Protein AF-A0AAV6TBT3-F1 (afdb_monomer_lite)

Radius of gyration: 29.31 Å; chains: 1; bounding box: 63×48×87 Å

pLDDT: mean 78.02, std 14.34, range [27.81, 92.12]

Sequence (282 aa):
MTESVLIHGENSDPDRHCNTDWILAADSNLTADEQLDLTLPREENGTFSQCRMFVPVDRNISVIRQHRLNETTGCLNGWVYYNTQYKATIVTDFDFVCDMSLMPGFVQTVFMAGSVVGAFIFGPLAQSYGCRRSTQLPAVLQLIFVLVMALSPNYSTYLVSEFILATEWIGVRRSLATCICQLSSTVGQIAIVVLMYFVRDWRIVQYILTGMQAVVFVYIWWIPESARWLLEKGRFEEANEIIRRVAKVNKRSVPEDLLLLASRIIIPYSTSSYPSLSSAAF

Organism: Solea senegalensis (NCBI:txid28829)

Foldseek 3Di:
DLLCLLQCPPPNAFQKAAPQCLCCVLPVPDDPVRSQVQWFDADPVRDTDRFKTFDDDPDHPVVCVVPGGDHIDGHDRAMDGPPDLFPDGPCRLQVCDDVNVCVSVVLVVLLVVLLVLLCVVLVVVPVPVAVLCSVLVLLVLLLVLLVQLLVPNDPVSVSVSSSPNSSSPDDDDDPVVVVVVVVVVVVVSVVLSVVCSVPSHVSVSSVVVSVVSVVVSVVSVPDDTALVVCLLVLVLVSSVVVVVVVCVVVVHDDDVVVSVVSNVVSVVVSVVVDDDPPPDDD

Structure (mmCIF, N/CA/C/O backbone):
data_AF-A0AAV6TBT3-F1
#
_entry.id   AF-A0AAV6TBT3-F1
#
loop_
_atom_site.group_PDB
_atom_site.id
_atom_site.type_symbol
_atom_site.label_atom_id
_atom_site.label_alt_id
_atom_site.label_comp_id
_atom_site.label_asym_id
_atom_site.label_entity_id
_atom_site.label_seq_id
_atom_site.pdbx_PDB_ins_code
_atom_site.Cartn_x
_atom_site.Cartn_y
_atom_site.Cartn_z
_atom_site.occupancy
_atom_site.B_iso_or_equiv
_atom_site.auth_seq_id
_atom_site.auth_comp_id
_atom_site.auth_asym_id
_atom_site.auth_atom_id
_atom_site.pdbx_PDB_model_num
ATOM 1 N N . MET A 1 1 ? 3.743 -5.534 8.126 1.00 35.44 1 MET A N 1
ATOM 2 C CA . MET A 1 1 ? 3.810 -7.022 8.009 1.00 35.44 1 MET A CA 1
ATOM 3 C C . MET A 1 1 ? 2.832 -7.571 6.958 1.00 35.44 1 MET A C 1
ATOM 5 O O . MET A 1 1 ? 3.102 -8.615 6.384 1.00 35.44 1 MET A O 1
ATOM 9 N N . THR A 1 2 ? 1.749 -6.853 6.640 1.00 41.25 2 THR A N 1
ATOM 10 C CA . THR A 1 2 ? 0.937 -7.021 5.412 1.00 41.25 2 THR A CA 1
ATOM 11 C C . THR A 1 2 ? 1.744 -6.890 4.121 1.00 41.25 2 THR A C 1
ATOM 13 O O . THR A 1 2 ? 1.488 -7.595 3.152 1.00 41.25 2 THR A O 1
ATOM 16 N N . GLU A 1 3 ? 2.756 -6.027 4.118 1.00 43.78 3 GLU A N 1
ATOM 17 C CA . GLU A 1 3 ? 3.576 -5.758 2.933 1.00 43.78 3 GLU A CA 1
ATOM 18 C C . GLU A 1 3 ? 4.605 -6.827 2.615 1.00 43.78 3 GLU A C 1
ATOM 20 O O . GLU A 1 3 ? 4.874 -7.052 1.447 1.00 43.78 3 GLU A O 1
ATOM 25 N N . SER A 1 4 ? 5.104 -7.577 3.597 1.00 42.56 4 SER A N 1
ATOM 26 C CA . SER A 1 4 ? 6.010 -8.698 3.323 1.00 42.56 4 SER A CA 1
ATOM 27 C C . SER A 1 4 ? 5.365 -9.757 2.419 1.00 42.56 4 SER A C 1
ATOM 29 O O . SER A 1 4 ? 6.069 -10.407 1.667 1.00 42.56 4 SER A O 1
ATOM 31 N N . VAL A 1 5 ? 4.034 -9.887 2.411 1.00 45.25 5 VAL A N 1
ATOM 32 C CA . VAL A 1 5 ? 3.316 -10.780 1.482 1.00 45.25 5 VAL A CA 1
ATOM 33 C C . VAL A 1 5 ? 3.180 -10.174 0.080 1.00 45.25 5 VAL A C 1
ATOM 35 O O . VAL A 1 5 ? 3.232 -10.899 -0.908 1.00 45.25 5 VAL A O 1
ATOM 38 N N . LEU A 1 6 ? 3.006 -8.854 -0.018 1.00 49.88 6 LEU A N 1
ATOM 39 C CA . LEU A 1 6 ? 2.918 -8.142 -1.299 1.00 49.88 6 LEU A CA 1
ATOM 40 C C . LEU A 1 6 ? 4.293 -7.947 -1.962 1.00 49.88 6 LEU A C 1
ATOM 42 O O . LEU A 1 6 ? 4.368 -7.813 -3.181 1.00 49.88 6 LEU A O 1
ATOM 46 N N . ILE A 1 7 ? 5.355 -7.933 -1.155 1.00 49.53 7 ILE A N 1
ATOM 47 C CA . ILE A 1 7 ? 6.741 -7.664 -1.549 1.00 49.53 7 ILE A CA 1
ATOM 48 C C . ILE A 1 7 ? 7.543 -8.961 -1.746 1.00 49.53 7 ILE A C 1
ATOM 50 O O . ILE A 1 7 ? 8.338 -9.033 -2.675 1.00 49.53 7 ILE A O 1
ATOM 54 N N . HIS A 1 8 ? 7.328 -9.999 -0.925 1.00 45.00 8 HIS A N 1
ATOM 55 C CA . HIS A 1 8 ? 8.079 -11.265 -0.980 1.00 45.00 8 HIS A CA 1
ATOM 56 C C . HIS A 1 8 ? 7.257 -12.443 -1.512 1.00 45.00 8 HIS A C 1
ATOM 58 O O . HIS A 1 8 ? 7.298 -13.541 -0.956 1.00 45.00 8 HIS A O 1
ATOM 64 N N . GLY A 1 9 ? 6.535 -12.250 -2.619 1.00 45.91 9 GLY A N 1
ATOM 65 C CA . GLY A 1 9 ? 6.158 -13.398 -3.444 1.00 45.91 9 GLY A CA 1
ATOM 66 C C . GLY A 1 9 ? 7.427 -14.185 -3.794 1.00 45.91 9 GLY A C 1
ATOM 67 O O . GLY A 1 9 ? 8.393 -13.599 -4.267 1.00 45.91 9 GLY A O 1
ATOM 68 N N 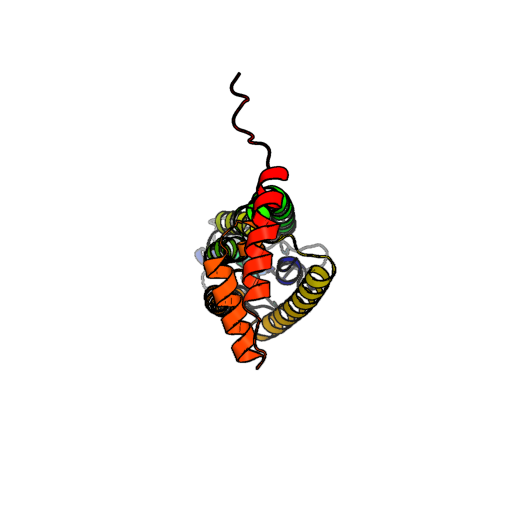. GLU A 1 10 ? 7.428 -15.483 -3.504 1.00 40.81 10 GLU A N 1
ATOM 69 C CA . GLU A 1 10 ? 8.564 -16.422 -3.409 1.00 40.81 10 GLU A CA 1
ATOM 70 C C . GLU A 1 10 ? 9.325 -16.705 -4.734 1.00 40.81 10 GLU A C 1
ATOM 72 O O . GLU A 1 10 ? 9.858 -17.788 -4.926 1.00 40.81 10 GLU A O 1
ATOM 77 N N . ASN A 1 11 ? 9.388 -15.734 -5.651 1.00 46.56 11 ASN A N 1
ATOM 78 C CA . ASN A 1 11 ? 10.273 -15.665 -6.818 1.00 46.56 11 ASN A CA 1
ATOM 79 C C . ASN A 1 11 ? 10.688 -14.199 -6.989 1.00 46.56 11 ASN A C 1
ATOM 81 O O . ASN A 1 11 ? 10.086 -13.448 -7.754 1.00 46.56 11 ASN A O 1
ATOM 85 N N . SER A 1 12 ? 11.666 -13.791 -6.183 1.00 53.69 12 SER A N 1
ATOM 86 C CA . SER A 1 12 ? 11.990 -12.402 -5.837 1.00 53.69 12 SER A CA 1
ATOM 87 C C . SER A 1 12 ? 12.427 -11.505 -6.993 1.00 53.69 12 SER A C 1
ATOM 89 O O . SER A 1 12 ? 12.612 -10.312 -6.771 1.00 53.69 12 SER A O 1
ATOM 91 N N . ASP A 1 13 ? 12.623 -12.050 -8.191 1.00 64.94 13 ASP A N 1
ATOM 92 C CA . ASP A 1 13 ? 13.022 -11.263 -9.345 1.00 64.94 13 ASP A CA 1
ATOM 93 C C . ASP A 1 13 ? 12.304 -11.782 -10.602 1.00 64.94 13 ASP A C 1
ATOM 95 O O . ASP A 1 13 ? 12.590 -12.892 -11.055 1.00 64.94 13 ASP A O 1
ATOM 99 N N . PRO A 1 14 ? 11.309 -11.048 -11.135 1.00 76.19 14 PRO A N 1
ATOM 100 C CA . PRO A 1 14 ? 10.609 -11.464 -12.341 1.00 76.19 14 PRO A CA 1
ATOM 101 C C . PRO A 1 14 ? 11.550 -11.408 -13.546 1.00 76.19 14 PRO A C 1
ATOM 103 O O . PRO A 1 14 ? 12.321 -10.450 -13.694 1.00 76.19 14 PRO A O 1
ATOM 106 N N . ASP A 1 15 ? 11.438 -12.405 -14.427 1.00 84.81 15 ASP A N 1
ATOM 107 C CA . ASP A 1 15 ? 12.146 -12.405 -15.702 1.00 84.81 15 ASP A CA 1
ATOM 108 C C . ASP A 1 15 ? 11.770 -11.145 -16.496 1.00 84.81 15 ASP A C 1
ATOM 110 O O . ASP A 1 15 ? 10.594 -10.796 -16.660 1.00 84.81 15 ASP A O 1
ATOM 114 N N . ARG A 1 16 ? 12.792 -10.417 -16.946 1.00 88.38 16 ARG A N 1
ATOM 115 C CA . ARG A 1 16 ? 12.630 -9.094 -17.552 1.00 88.38 16 ARG A CA 1
ATOM 116 C C . ARG A 1 16 ? 13.759 -8.755 -18.507 1.00 88.38 16 ARG A C 1
ATOM 118 O O . ARG A 1 16 ? 14.821 -9.378 -18.488 1.00 88.38 16 ARG A O 1
ATOM 125 N N . HIS A 1 17 ? 13.528 -7.731 -19.312 1.00 90.44 17 HIS A N 1
ATOM 126 C CA . HIS A 1 17 ? 14.559 -7.057 -20.087 1.00 90.44 17 HIS A CA 1
ATOM 127 C C . HIS A 1 17 ? 14.237 -5.563 -20.223 1.00 90.44 17 HIS A C 1
ATOM 129 O O . HIS A 1 17 ? 13.101 -5.142 -19.996 1.00 90.44 17 HIS A O 1
ATOM 135 N N . CYS A 1 18 ? 15.225 -4.744 -20.602 1.00 90.75 18 CYS A N 1
ATOM 136 C CA . CYS A 1 18 ? 14.970 -3.335 -20.911 1.00 90.75 18 CYS A CA 1
ATOM 137 C C . CYS A 1 18 ? 13.972 -3.213 -22.068 1.00 90.75 18 CYS A C 1
ATOM 139 O O . CYS A 1 18 ? 14.056 -3.969 -23.044 1.00 90.75 18 CYS A O 1
ATOM 141 N N . ASN A 1 19 ? 13.089 -2.215 -22.021 1.00 91.00 19 ASN A N 1
ATOM 142 C CA . ASN A 1 19 ? 12.377 -1.799 -23.223 1.00 91.00 19 ASN A CA 1
ATOM 143 C C . ASN A 1 19 ? 13.388 -1.174 -24.203 1.00 91.00 19 ASN A C 1
ATOM 145 O O . ASN A 1 19 ? 14.076 -0.201 -23.885 1.00 91.00 19 ASN A O 1
ATOM 149 N N . THR A 1 20 ? 13.480 -1.753 -25.400 1.00 90.25 20 THR A N 1
ATOM 150 C CA . THR A 1 20 ? 14.418 -1.337 -26.450 1.00 90.25 20 THR A CA 1
ATOM 151 C C . THR A 1 20 ? 13.717 -0.923 -27.744 1.00 90.25 20 THR A C 1
ATOM 153 O O . THR A 1 20 ? 14.329 -0.931 -28.808 1.00 90.25 20 THR A O 1
ATOM 156 N N . ASP A 1 21 ? 12.459 -0.485 -27.654 1.00 89.38 21 ASP A N 1
ATOM 157 C CA . ASP A 1 21 ? 11.622 -0.098 -28.802 1.00 89.38 21 ASP A CA 1
ATOM 158 C C . ASP A 1 21 ? 12.188 1.085 -29.603 1.00 89.38 21 ASP A C 1
ATOM 160 O O . ASP A 1 21 ? 11.769 1.339 -30.729 1.00 89.38 21 ASP A O 1
ATOM 164 N N . TRP A 1 22 ? 13.197 1.781 -29.069 1.00 87.44 22 TRP A N 1
ATOM 165 C CA . TRP A 1 22 ? 13.938 2.815 -29.790 1.00 87.44 22 TRP A CA 1
ATOM 166 C C . TRP A 1 22 ? 14.519 2.305 -31.121 1.00 87.44 22 TRP A C 1
ATOM 168 O O . TRP A 1 22 ? 14.587 3.070 -32.080 1.00 87.44 22 TRP A O 1
ATOM 178 N N . ILE A 1 23 ? 14.894 1.020 -31.218 1.00 86.94 23 ILE A N 1
ATOM 179 C CA . ILE A 1 23 ? 15.461 0.457 -32.453 1.00 86.94 23 ILE A CA 1
ATOM 180 C C . ILE A 1 23 ? 14.416 0.322 -33.570 1.00 86.94 23 ILE A C 1
ATOM 182 O O . ILE A 1 23 ? 14.773 0.352 -34.748 1.00 86.94 23 ILE A O 1
ATOM 186 N N . LEU A 1 24 ? 13.124 0.262 -33.223 1.00 86.38 24 LEU A N 1
ATOM 187 C CA . LEU A 1 24 ? 12.027 0.192 -34.194 1.00 86.38 24 LEU A CA 1
ATOM 188 C C . LEU A 1 24 ? 11.883 1.485 -35.009 1.00 86.38 24 LEU A C 1
ATOM 190 O O . LEU A 1 24 ? 11.302 1.474 -36.093 1.00 86.38 24 LEU A O 1
ATOM 194 N N . ALA A 1 25 ? 12.445 2.598 -34.523 1.00 84.81 25 ALA A N 1
ATOM 195 C CA . ALA A 1 25 ? 12.546 3.834 -35.295 1.00 84.81 25 ALA A CA 1
ATOM 196 C C . ALA A 1 25 ? 13.544 3.717 -36.463 1.00 84.81 25 ALA A C 1
ATOM 198 O O . ALA A 1 25 ? 13.383 4.404 -37.471 1.00 84.81 25 ALA A O 1
ATOM 199 N N . ALA A 1 26 ? 14.559 2.852 -36.345 1.00 83.94 26 ALA A N 1
ATOM 200 C CA . ALA A 1 26 ? 15.536 2.608 -37.405 1.00 83.94 26 ALA A CA 1
ATOM 201 C C . ALA A 1 26 ? 15.016 1.608 -38.451 1.00 83.94 26 ALA A C 1
ATOM 203 O O . ALA A 1 26 ? 15.298 1.765 -39.639 1.00 83.94 26 ALA A O 1
ATOM 204 N N . ASP A 1 27 ? 14.264 0.592 -38.023 1.00 83.94 27 ASP A N 1
ATOM 205 C CA . ASP A 1 27 ? 13.584 -0.363 -38.900 1.00 83.94 27 ASP A CA 1
ATOM 206 C C . ASP A 1 27 ? 12.385 -0.987 -38.162 1.00 83.94 27 ASP A C 1
ATOM 208 O O . ASP A 1 27 ? 12.518 -1.542 -37.074 1.00 83.94 27 ASP A O 1
ATOM 212 N N . SER A 1 28 ? 11.195 -0.876 -38.753 1.00 84.00 28 SER A N 1
ATOM 213 C CA . SER A 1 28 ? 9.931 -1.307 -38.138 1.00 84.00 28 SER A CA 1
ATOM 214 C C . SER A 1 28 ? 9.598 -2.784 -38.369 1.00 84.00 28 SER A C 1
ATOM 216 O O . SER A 1 28 ? 8.677 -3.298 -37.740 1.00 84.00 28 SER A O 1
ATOM 218 N N . ASN A 1 29 ? 10.336 -3.480 -39.242 1.00 87.88 29 ASN A N 1
ATOM 219 C CA . ASN A 1 29 ? 10.079 -4.878 -39.609 1.00 87.88 29 ASN A CA 1
ATOM 220 C C . ASN A 1 29 ? 10.985 -5.882 -38.868 1.00 87.88 29 ASN A C 1
ATOM 222 O O . ASN A 1 29 ? 11.165 -7.009 -39.338 1.00 87.88 29 ASN A O 1
ATOM 226 N N . LEU A 1 30 ? 11.567 -5.502 -37.725 1.00 86.12 30 LEU A N 1
ATOM 227 C CA . LEU A 1 30 ? 12.390 -6.415 -36.929 1.00 86.12 30 LEU A CA 1
ATOM 228 C C . LEU A 1 30 ? 11.546 -7.488 -36.238 1.00 86.12 30 LEU A C 1
ATOM 230 O O . LEU A 1 30 ? 10.456 -7.236 -35.727 1.00 86.12 30 LEU A O 1
ATOM 234 N N . THR A 1 31 ? 12.097 -8.700 -36.182 1.00 90.19 31 THR A N 1
ATOM 235 C CA . THR A 1 31 ? 11.564 -9.760 -35.318 1.00 90.19 31 THR A CA 1
ATOM 236 C C . THR A 1 31 ? 11.964 -9.505 -33.863 1.00 90.19 31 THR A C 1
ATOM 238 O O . THR A 1 31 ? 13.022 -8.930 -33.608 1.00 90.19 31 THR A O 1
ATOM 241 N N . ALA A 1 32 ? 11.147 -9.947 -32.901 1.00 85.94 32 ALA A N 1
ATOM 242 C CA . ALA A 1 32 ? 11.414 -9.724 -31.475 1.00 85.94 32 ALA A CA 1
ATOM 243 C C . ALA A 1 32 ? 12.767 -10.312 -31.026 1.00 85.94 32 ALA A C 1
ATOM 245 O O . ALA A 1 32 ? 13.515 -9.658 -30.305 1.00 85.94 32 ALA A O 1
ATOM 246 N N . ASP A 1 33 ? 13.123 -11.505 -31.508 1.00 87.19 33 ASP A N 1
ATOM 247 C CA . ASP A 1 33 ? 14.402 -12.146 -31.177 1.00 87.19 33 ASP A CA 1
ATOM 248 C C . ASP A 1 33 ? 15.600 -11.378 -31.752 1.00 87.19 33 ASP A C 1
ATOM 250 O O . ASP A 1 33 ? 16.626 -11.224 -31.087 1.00 87.19 33 ASP A O 1
ATOM 254 N N . GLU A 1 34 ? 15.468 -10.859 -32.977 1.00 88.12 34 GLU A N 1
ATOM 255 C CA . GLU A 1 34 ? 16.507 -10.039 -33.602 1.00 88.12 34 GLU A CA 1
ATOM 256 C C . GLU A 1 34 ? 16.660 -8.689 -32.895 1.00 88.12 34 GLU A C 1
ATOM 258 O O . GLU A 1 34 ? 17.781 -8.232 -32.674 1.00 88.12 34 GLU A O 1
ATOM 263 N N . GLN A 1 35 ? 15.546 -8.071 -32.496 1.00 89.00 35 GLN A N 1
ATOM 264 C CA . GLN A 1 35 ? 15.557 -6.854 -31.691 1.00 89.00 35 GLN A CA 1
ATOM 265 C C . GLN A 1 35 ? 16.353 -7.073 -30.401 1.00 89.00 35 GLN A C 1
ATOM 267 O O . GLN A 1 35 ? 17.257 -6.290 -30.119 1.00 89.00 35 GLN A O 1
ATOM 272 N N . LEU A 1 36 ? 16.074 -8.147 -29.658 1.00 89.81 36 LEU A N 1
ATOM 273 C CA . LEU A 1 36 ? 16.768 -8.450 -28.404 1.00 89.81 36 LEU A CA 1
ATOM 274 C C . LEU A 1 36 ? 18.264 -8.745 -28.616 1.00 89.81 36 LEU A C 1
ATOM 276 O O . LEU A 1 36 ? 19.083 -8.254 -27.841 1.00 89.81 36 LEU A O 1
ATOM 280 N N . ASP A 1 37 ? 18.648 -9.478 -29.671 1.00 90.31 37 ASP A N 1
ATOM 281 C CA . ASP A 1 37 ? 20.065 -9.788 -29.953 1.00 90.31 37 ASP A CA 1
ATOM 282 C C . ASP A 1 37 ? 20.896 -8.548 -30.320 1.00 90.31 37 ASP A C 1
ATOM 284 O O . ASP A 1 37 ? 22.096 -8.498 -30.039 1.00 90.31 37 ASP A O 1
ATOM 288 N N . LEU A 1 38 ? 20.269 -7.533 -30.923 1.00 88.06 38 LEU A N 1
ATOM 289 C CA . LEU A 1 38 ? 20.941 -6.289 -31.304 1.00 88.06 38 LEU A CA 1
ATOM 290 C C . LEU A 1 38 ? 21.003 -5.257 -30.173 1.00 88.06 38 LEU A C 1
ATOM 292 O O . LEU A 1 38 ? 21.916 -4.429 -30.170 1.00 88.06 38 LEU A O 1
ATOM 296 N N . THR A 1 39 ? 20.050 -5.269 -29.237 1.00 88.25 39 THR A N 1
ATOM 297 C CA . THR A 1 39 ? 19.900 -4.206 -28.228 1.00 88.25 39 THR A CA 1
ATOM 298 C C . THR A 1 39 ? 20.309 -4.615 -26.816 1.00 88.25 39 THR A C 1
ATOM 300 O O . THR A 1 39 ? 20.592 -3.729 -26.002 1.00 88.25 39 THR A O 1
ATOM 303 N N . LEU A 1 40 ? 20.398 -5.914 -26.515 1.00 92.12 40 LEU A N 1
ATOM 304 C CA . LEU A 1 40 ? 20.752 -6.410 -25.186 1.00 92.12 40 LEU A CA 1
ATOM 305 C C . LEU A 1 40 ? 22.099 -7.148 -25.182 1.00 92.12 40 LEU A C 1
ATOM 307 O O . LEU A 1 40 ? 22.341 -8.015 -26.025 1.00 92.12 40 LEU A O 1
ATOM 311 N N . PRO A 1 41 ? 22.978 -6.866 -24.205 1.00 92.12 41 PRO A N 1
ATOM 312 C CA . PRO A 1 41 ? 24.189 -7.647 -24.014 1.00 92.12 41 PRO A CA 1
ATOM 313 C C . PRO A 1 41 ? 23.851 -9.050 -23.492 1.00 92.12 41 PRO A C 1
ATOM 315 O O . PRO A 1 41 ? 22.886 -9.242 -22.749 1.00 92.12 41 PRO A O 1
ATOM 318 N N . ARG A 1 42 ? 24.678 -10.035 -23.853 1.00 89.81 42 ARG A N 1
ATOM 319 C CA . ARG A 1 42 ? 24.592 -11.404 -23.325 1.00 89.81 42 ARG A CA 1
ATOM 320 C C . ARG A 1 42 ? 25.492 -11.564 -22.105 1.00 89.81 42 ARG A C 1
ATOM 322 O O . ARG A 1 42 ? 26.619 -11.073 -22.099 1.00 89.81 42 ARG A O 1
ATOM 329 N N . GLU A 1 43 ? 24.989 -12.254 -21.092 1.00 86.75 43 GLU A N 1
ATOM 330 C CA . GLU A 1 43 ? 25.754 -12.644 -19.908 1.00 86.75 43 GLU A CA 1
ATOM 331 C C . GLU A 1 43 ? 26.575 -13.913 -20.172 1.00 86.75 43 GLU A C 1
ATOM 333 O O . GLU A 1 43 ? 26.391 -14.598 -21.181 1.00 86.75 43 GLU A O 1
ATOM 338 N N . GLU A 1 44 ? 27.476 -14.255 -19.248 1.00 84.62 44 GLU A N 1
ATOM 339 C CA . GLU A 1 44 ? 28.353 -15.435 -19.351 1.00 84.62 44 GLU A CA 1
ATOM 340 C C . GLU A 1 44 ? 27.566 -16.749 -19.503 1.00 84.62 44 GLU A C 1
ATOM 342 O O . GLU A 1 44 ? 28.029 -17.691 -20.143 1.00 84.62 44 GLU A O 1
ATOM 347 N N . ASN A 1 45 ? 26.334 -16.778 -18.989 1.00 82.75 45 ASN A N 1
ATOM 348 C CA . ASN A 1 45 ? 25.421 -17.916 -19.071 1.00 82.75 45 ASN A CA 1
ATOM 349 C C . ASN A 1 45 ? 24.699 -18.034 -20.431 1.00 82.75 45 ASN A C 1
ATOM 351 O O . ASN A 1 45 ? 23.893 -18.942 -20.624 1.00 82.75 45 ASN A O 1
ATOM 355 N N . GLY A 1 46 ? 24.948 -17.118 -21.374 1.00 82.38 46 GLY A N 1
ATOM 356 C CA . GLY A 1 46 ? 24.311 -17.079 -22.696 1.00 82.38 46 GLY A CA 1
ATOM 357 C C . GLY A 1 46 ? 22.916 -16.439 -22.722 1.00 82.38 46 GLY A C 1
ATOM 358 O O . GLY A 1 46 ? 22.383 -16.185 -23.808 1.00 82.38 46 GLY A O 1
ATOM 359 N N . THR A 1 47 ? 22.346 -16.138 -21.553 1.00 86.81 47 THR A N 1
ATOM 360 C CA . THR A 1 47 ? 21.100 -15.384 -21.378 1.00 86.81 47 THR A CA 1
ATOM 361 C C . THR A 1 47 ? 21.299 -13.897 -21.666 1.00 86.81 47 THR A C 1
ATOM 363 O O . THR A 1 47 ? 22.411 -13.373 -21.579 1.00 86.81 47 THR A O 1
ATOM 366 N N . PHE A 1 48 ? 20.221 -13.199 -22.024 1.00 88.69 48 PHE A N 1
ATOM 367 C CA . PHE A 1 48 ? 20.246 -11.741 -22.132 1.00 88.69 48 PHE A CA 1
ATOM 368 C C . PHE A 1 48 ? 20.376 -11.106 -20.751 1.00 88.69 48 PHE A C 1
ATOM 370 O O . PHE A 1 48 ? 19.824 -11.623 -19.778 1.00 88.69 48 PHE A O 1
ATOM 377 N N . SER A 1 49 ? 21.087 -9.982 -20.669 1.00 87.81 49 SER A N 1
ATOM 378 C CA . SER A 1 49 ? 21.205 -9.265 -19.407 1.00 87.81 49 SER A CA 1
ATOM 379 C C . SER A 1 49 ? 19.863 -8.681 -18.990 1.00 87.81 49 SER A C 1
ATOM 381 O O . SER A 1 49 ? 19.206 -7.968 -19.750 1.00 87.81 49 SER A O 1
ATOM 383 N N . GLN A 1 50 ? 19.481 -8.958 -17.748 1.00 87.62 50 GLN A N 1
ATOM 384 C CA . GLN A 1 50 ? 18.212 -8.513 -17.177 1.00 87.62 50 GLN A CA 1
ATOM 385 C C . GLN A 1 50 ? 18.245 -7.072 -16.681 1.00 87.62 50 GLN A C 1
ATOM 387 O O . GLN A 1 50 ? 17.209 -6.592 -16.242 1.00 87.62 50 GLN A O 1
ATOM 392 N N . CYS A 1 51 ? 19.411 -6.410 -16.680 1.00 88.25 51 CYS A N 1
ATOM 393 C CA . CYS A 1 51 ? 19.580 -5.096 -16.056 1.00 88.25 51 CYS A CA 1
ATOM 394 C C . CYS A 1 51 ? 20.245 -4.027 -16.936 1.00 88.25 51 CYS A C 1
ATOM 396 O O . CYS A 1 51 ? 20.338 -2.866 -16.535 1.00 88.25 51 CYS A O 1
ATOM 398 N N . ARG A 1 52 ? 20.752 -4.406 -18.112 1.00 90.44 52 ARG A N 1
ATOM 399 C CA . ARG A 1 52 ? 21.545 -3.528 -18.982 1.00 90.44 52 ARG A CA 1
ATOM 400 C C . ARG A 1 52 ? 21.084 -3.633 -20.427 1.00 90.44 52 ARG A C 1
ATOM 402 O O . ARG A 1 52 ? 20.668 -4.696 -20.872 1.00 90.44 52 ARG A O 1
ATOM 409 N N . MET A 1 53 ? 21.238 -2.539 -21.164 1.00 91.38 53 MET A N 1
ATOM 410 C CA . MET A 1 53 ? 21.034 -2.468 -22.613 1.00 91.38 53 MET A CA 1
ATOM 411 C C . MET A 1 53 ? 22.203 -1.756 -23.285 1.00 91.38 53 MET A C 1
ATOM 413 O O . MET A 1 53 ? 22.968 -1.038 -22.636 1.00 91.38 53 MET A O 1
ATOM 417 N N . PHE A 1 54 ? 22.343 -1.930 -24.594 1.00 90.88 54 PHE A N 1
ATOM 418 C CA . PHE A 1 54 ? 23.245 -1.097 -25.377 1.00 90.88 54 PHE A CA 1
ATOM 419 C C . PHE A 1 54 ? 22.719 0.338 -25.483 1.00 90.88 54 PHE A C 1
ATOM 421 O O . PHE A 1 54 ? 21.509 0.573 -25.513 1.00 90.88 54 PHE A O 1
ATOM 428 N N . VAL A 1 55 ? 23.640 1.302 -25.526 1.00 89.00 55 VAL A N 1
ATOM 429 C CA . VAL A 1 55 ? 23.302 2.725 -25.661 1.00 89.00 55 VAL A CA 1
ATOM 430 C C . VAL A 1 55 ? 22.534 2.949 -26.975 1.00 89.00 55 VAL A C 1
ATOM 432 O O . VAL A 1 55 ? 22.992 2.471 -28.015 1.00 89.00 55 VAL A O 1
ATOM 435 N N . PRO A 1 56 ? 21.389 3.663 -26.959 1.00 86.56 56 PRO A N 1
ATOM 436 C CA . PRO A 1 56 ? 20.653 3.992 -28.176 1.00 86.56 56 PRO A CA 1
ATOM 437 C C . PRO A 1 56 ? 21.499 4.828 -29.137 1.00 86.56 56 PRO A C 1
ATOM 439 O O . PRO A 1 56 ? 22.143 5.793 -28.723 1.00 86.56 56 PRO A O 1
ATOM 442 N N . VAL A 1 57 ? 21.485 4.479 -30.425 1.00 85.44 57 VAL A N 1
ATOM 443 C CA . VAL A 1 57 ? 22.219 5.214 -31.464 1.00 85.44 57 VAL A CA 1
ATOM 444 C C . VAL A 1 57 ? 21.344 5.403 -32.699 1.00 85.44 57 VAL A C 1
ATOM 446 O O . VAL A 1 57 ? 20.806 4.435 -33.230 1.00 85.44 57 VAL A O 1
ATOM 449 N N . ASP A 1 58 ? 21.309 6.624 -33.231 1.00 80.06 58 ASP A N 1
ATOM 450 C CA . ASP A 1 58 ? 20.599 6.972 -34.469 1.00 80.06 58 ASP A CA 1
ATOM 451 C C . ASP A 1 58 ? 21.397 6.559 -35.725 1.00 80.06 58 ASP A C 1
ATOM 453 O O . ASP A 1 58 ? 21.838 7.388 -36.525 1.00 80.06 58 ASP A O 1
ATOM 457 N N . ARG A 1 59 ? 21.667 5.259 -35.889 1.00 80.00 59 ARG A N 1
ATOM 458 C CA . ARG A 1 59 ? 22.343 4.693 -37.073 1.00 80.00 59 ARG A CA 1
ATOM 459 C C . ARG A 1 59 ? 21.415 3.744 -37.823 1.00 80.00 59 ARG A C 1
ATOM 461 O O . ARG A 1 59 ? 20.567 3.090 -37.229 1.00 80.00 59 ARG A O 1
ATOM 468 N N . ASN A 1 60 ? 21.639 3.603 -39.132 1.00 83.19 60 ASN A N 1
ATOM 469 C CA . ASN A 1 60 ? 20.949 2.593 -39.937 1.00 83.19 60 ASN A CA 1
ATOM 470 C C . ASN A 1 60 ? 21.209 1.180 -39.397 1.00 83.19 60 ASN A C 1
ATOM 472 O O . ASN A 1 60 ? 22.343 0.835 -39.048 1.00 83.19 60 ASN A O 1
ATOM 476 N N . ILE A 1 61 ? 20.177 0.335 -39.440 1.00 84.06 61 ILE A N 1
ATOM 477 C CA . ILE A 1 61 ? 20.222 -1.038 -38.922 1.00 84.06 61 ILE A CA 1
ATOM 478 C C . ILE A 1 61 ? 21.346 -1.881 -39.546 1.00 84.06 61 ILE A C 1
ATOM 480 O O . ILE A 1 61 ? 21.979 -2.688 -38.870 1.00 84.06 61 ILE A O 1
ATOM 484 N N . SER A 1 62 ? 21.671 -1.649 -40.822 1.00 80.62 62 SER A N 1
ATOM 485 C CA . SER A 1 62 ? 22.764 -2.332 -41.525 1.00 80.62 62 SER A CA 1
ATOM 486 C C . SER A 1 62 ? 24.137 -2.056 -40.904 1.00 80.62 62 SER A C 1
ATOM 488 O O . SER A 1 62 ? 24.964 -2.962 -40.811 1.00 80.62 62 SER A O 1
ATOM 490 N N . VAL A 1 63 ? 24.366 -0.833 -40.419 1.00 81.81 63 VAL A N 1
ATOM 491 C CA . VAL A 1 63 ? 25.614 -0.445 -39.747 1.00 81.81 63 VAL A CA 1
ATOM 492 C C . VAL A 1 63 ? 25.699 -1.093 -38.368 1.00 81.81 63 VAL A C 1
ATOM 494 O O . VAL A 1 63 ? 26.772 -1.561 -37.985 1.00 81.81 63 VAL A O 1
ATOM 497 N N . ILE A 1 64 ? 24.570 -1.169 -37.656 1.00 82.94 64 ILE A N 1
ATOM 498 C CA . ILE A 1 64 ? 24.462 -1.818 -36.343 1.00 82.94 64 ILE A CA 1
ATOM 499 C C . ILE A 1 64 ? 24.739 -3.322 -36.469 1.00 82.94 64 ILE A C 1
ATOM 501 O O . ILE A 1 64 ? 25.563 -3.849 -35.724 1.00 82.94 64 ILE A O 1
ATOM 505 N N . ARG A 1 65 ? 24.153 -3.999 -37.469 1.00 83.50 65 ARG A N 1
ATOM 506 C CA . ARG A 1 65 ? 24.417 -5.424 -37.750 1.00 83.50 65 ARG A CA 1
ATOM 507 C C . ARG A 1 65 ? 25.898 -5.702 -38.036 1.00 83.50 65 ARG A C 1
ATOM 509 O O . ARG A 1 65 ? 26.409 -6.743 -37.631 1.00 83.50 65 ARG A O 1
ATOM 516 N N . GLN A 1 66 ? 26.587 -4.786 -38.721 1.00 83.94 66 GLN A N 1
ATOM 517 C CA . GLN A 1 66 ? 27.986 -4.974 -39.113 1.00 83.94 66 GLN A CA 1
ATOM 518 C C . GLN A 1 66 ? 28.983 -4.671 -37.986 1.00 83.94 66 GLN A C 1
ATOM 520 O O . GLN A 1 66 ? 29.938 -5.422 -37.808 1.00 83.94 66 GLN A O 1
ATOM 525 N N . HIS A 1 67 ? 28.795 -3.570 -37.255 1.00 81.81 67 HIS A N 1
ATOM 526 C CA . HIS A 1 67 ? 29.784 -3.096 -36.279 1.00 81.81 67 HIS A CA 1
ATOM 527 C C . HIS A 1 67 ? 29.472 -3.511 -34.838 1.00 81.81 67 HIS A C 1
ATOM 529 O O . HIS A 1 67 ? 30.377 -3.465 -34.008 1.00 81.81 67 HIS A O 1
ATOM 535 N N . ARG A 1 68 ? 28.232 -3.950 -34.566 1.00 83.06 68 ARG A N 1
ATOM 536 C CA . ARG A 1 68 ? 27.664 -4.202 -33.231 1.00 83.06 68 ARG A CA 1
ATOM 537 C C . ARG A 1 68 ? 27.806 -3.010 -32.272 1.00 83.06 68 ARG A C 1
ATOM 539 O O . ARG A 1 68 ? 28.529 -2.044 -32.511 1.00 83.06 68 ARG A O 1
ATOM 546 N N . LEU A 1 69 ? 27.028 -3.039 -31.197 1.00 85.75 69 LEU A N 1
ATOM 547 C CA . LEU A 1 69 ? 27.107 -2.053 -30.124 1.00 85.75 69 LEU A CA 1
ATOM 548 C C . LEU A 1 69 ? 27.994 -2.619 -29.010 1.00 85.75 69 LEU A C 1
ATOM 550 O O . LEU A 1 69 ? 27.899 -3.800 -28.690 1.00 85.75 69 LEU A O 1
ATOM 554 N N . ASN A 1 70 ? 28.862 -1.778 -28.444 1.00 86.88 70 ASN A N 1
ATOM 555 C CA . ASN A 1 70 ? 29.795 -2.174 -27.379 1.00 86.88 70 ASN A CA 1
ATOM 556 C C . ASN A 1 70 ? 29.553 -1.410 -26.070 1.00 86.88 70 ASN A C 1
ATOM 558 O O . ASN A 1 70 ? 29.866 -1.917 -24.997 1.00 86.88 70 ASN A O 1
ATOM 562 N N . GLU A 1 71 ? 29.009 -0.194 -26.144 1.00 87.06 71 GLU A N 1
ATOM 563 C CA . GLU A 1 71 ? 28.726 0.617 -24.961 1.00 87.06 71 GLU A CA 1
ATOM 564 C C . GLU A 1 71 ? 27.389 0.211 -24.341 1.00 87.06 71 GLU A C 1
ATOM 566 O O . GLU A 1 71 ? 26.352 0.214 -25.008 1.00 87.06 71 GLU A O 1
ATOM 571 N N . THR A 1 72 ? 27.417 -0.127 -23.053 1.00 90.12 72 THR A N 1
ATOM 572 C CA . THR A 1 72 ? 26.240 -0.538 -22.279 1.00 90.12 72 THR A CA 1
ATOM 573 C C . THR A 1 72 ? 25.838 0.534 -21.275 1.00 90.12 72 THR A C 1
ATOM 575 O O . THR A 1 72 ? 26.700 1.137 -20.638 1.00 90.12 72 THR A O 1
ATOM 578 N N . THR A 1 73 ? 24.539 0.698 -21.063 1.00 90.94 73 THR A N 1
ATOM 579 C CA . THR A 1 73 ? 23.942 1.587 -20.060 1.00 90.94 73 THR A CA 1
ATOM 580 C C . THR A 1 73 ? 22.779 0.887 -19.339 1.00 90.94 73 THR A C 1
ATOM 582 O O . THR A 1 73 ? 22.367 -0.210 -19.727 1.00 90.94 73 THR A O 1
ATOM 585 N N . GLY A 1 74 ? 22.271 1.492 -18.261 1.00 88.88 74 GLY A N 1
ATOM 586 C CA . GLY A 1 74 ? 21.022 1.064 -17.618 1.00 88.88 74 GLY A CA 1
ATOM 587 C C . GLY A 1 74 ? 19.805 1.329 -18.514 1.00 88.88 74 GLY A C 1
ATOM 588 O O . GLY A 1 74 ? 19.894 2.088 -19.481 1.00 88.88 74 GLY A O 1
ATOM 589 N N . CYS A 1 75 ? 18.662 0.707 -18.221 1.00 89.19 75 CYS A N 1
ATOM 590 C CA . CYS A 1 75 ? 17.469 0.884 -19.052 1.00 89.19 75 CYS A CA 1
ATOM 591 C C . CYS A 1 75 ? 16.930 2.317 -18.985 1.00 89.19 75 CYS A C 1
ATOM 593 O O . CYS A 1 75 ? 16.727 2.862 -17.902 1.00 89.19 75 CYS A O 1
ATOM 595 N N . LEU A 1 76 ? 16.653 2.902 -20.152 1.00 86.75 76 LEU A N 1
ATOM 596 C CA . LEU A 1 76 ? 16.151 4.277 -20.267 1.00 86.75 76 LEU A CA 1
ATOM 597 C C . LEU A 1 76 ? 14.629 4.344 -20.449 1.00 86.75 76 LEU A C 1
ATOM 599 O O . LEU A 1 76 ? 13.992 5.255 -19.932 1.00 86.75 76 LEU A O 1
ATOM 603 N N . ASN A 1 77 ? 14.047 3.368 -21.152 1.00 86.69 77 ASN A N 1
ATOM 604 C CA . ASN A 1 77 ? 12.634 3.374 -21.552 1.00 86.69 77 ASN A CA 1
ATOM 605 C C . ASN A 1 77 ? 11.763 2.424 -20.708 1.00 86.69 77 ASN A C 1
ATOM 607 O O . ASN A 1 77 ? 10.724 1.960 -21.172 1.00 86.69 77 ASN A O 1
ATOM 611 N N . GLY A 1 78 ? 12.188 2.116 -19.480 1.00 87.31 78 GLY A N 1
ATOM 612 C CA . GLY A 1 78 ? 11.502 1.172 -18.593 1.00 87.31 78 GLY A CA 1
ATOM 613 C C . GLY A 1 78 ? 11.800 -0.298 -18.903 1.00 87.31 78 GLY A C 1
ATOM 614 O O . GLY A 1 78 ? 12.771 -0.626 -19.598 1.00 87.31 78 GLY A O 1
ATOM 615 N N . TRP A 1 79 ? 10.963 -1.182 -18.361 1.00 89.38 79 TRP A N 1
ATOM 616 C CA . TRP A 1 79 ? 11.161 -2.633 -18.368 1.00 89.38 79 TRP A CA 1
ATOM 617 C C . TRP A 1 79 ? 10.003 -3.369 -19.027 1.00 89.38 79 TRP A C 1
ATOM 619 O O . TRP A 1 79 ? 8.849 -2.951 -18.962 1.00 89.38 79 TRP A O 1
ATOM 629 N N . VAL A 1 80 ? 10.321 -4.507 -19.636 1.00 89.25 80 VAL A N 1
ATOM 630 C CA . VAL A 1 80 ? 9.338 -5.470 -20.125 1.00 89.25 80 VAL A CA 1
ATOM 631 C C . VAL A 1 80 ? 9.499 -6.742 -19.309 1.00 89.25 80 VAL A C 1
ATOM 633 O O . VAL A 1 80 ? 10.554 -7.378 -19.333 1.00 89.25 80 VAL A O 1
ATOM 636 N N . TYR A 1 81 ? 8.448 -7.095 -18.577 1.00 87.62 81 TYR A N 1
ATOM 637 C CA . TYR A 1 81 ? 8.384 -8.305 -17.766 1.00 87.62 81 TYR A CA 1
ATOM 638 C C . TYR A 1 81 ? 7.721 -9.429 -18.558 1.00 87.62 81 TYR A C 1
ATOM 640 O O . TYR A 1 81 ? 6.702 -9.218 -19.220 1.00 87.62 81 TYR A O 1
ATOM 648 N N . TYR A 1 82 ? 8.275 -10.633 -18.470 1.00 82.25 82 TYR A N 1
ATOM 649 C CA . TYR A 1 82 ? 7.729 -11.826 -19.108 1.00 82.25 82 TYR A CA 1
ATOM 650 C C . TYR A 1 82 ? 7.720 -12.995 -18.126 1.00 82.25 82 TYR A C 1
ATOM 652 O O . TYR A 1 82 ? 8.369 -12.965 -17.088 1.00 82.25 82 TYR A O 1
ATOM 660 N N . ASN A 1 83 ? 6.925 -14.023 -18.434 1.00 71.88 83 ASN A N 1
ATOM 661 C CA . ASN A 1 83 ? 6.840 -15.244 -17.624 1.00 71.88 83 ASN A CA 1
ATOM 662 C C . ASN A 1 83 ? 6.500 -15.005 -16.131 1.00 71.88 83 ASN A C 1
ATOM 664 O O . ASN A 1 83 ? 6.887 -15.774 -15.251 1.00 71.88 83 ASN A O 1
ATOM 668 N N . THR A 1 84 ? 5.760 -13.936 -15.821 1.00 75.25 84 THR A N 1
ATOM 669 C CA . THR A 1 84 ? 5.394 -13.601 -14.443 1.00 75.25 84 THR A CA 1
ATOM 670 C C . THR A 1 84 ? 4.177 -14.406 -13.979 1.00 75.25 84 THR A C 1
ATOM 672 O O . THR A 1 84 ? 3.182 -14.552 -14.691 1.00 75.25 84 THR A O 1
ATOM 675 N N . GLN A 1 85 ? 4.216 -14.923 -12.744 1.00 71.56 85 GLN A N 1
ATOM 676 C CA . GLN A 1 85 ? 3.046 -15.592 -12.148 1.00 71.56 85 GLN A CA 1
ATOM 677 C C . GLN A 1 85 ? 1.922 -14.609 -11.783 1.00 71.56 85 GLN A C 1
ATOM 679 O O . GLN A 1 85 ? 0.748 -14.987 -11.733 1.00 71.56 85 GLN A O 1
ATOM 684 N N . TYR A 1 86 ? 2.287 -13.349 -11.550 1.00 75.12 86 TYR A N 1
ATOM 685 C CA . TYR A 1 86 ? 1.400 -12.248 -11.193 1.00 75.12 86 TYR A CA 1
ATOM 686 C C . TYR A 1 86 ? 1.347 -11.237 -12.341 1.00 75.12 86 TYR A C 1
ATOM 688 O O . TYR A 1 86 ? 2.364 -10.994 -12.991 1.00 75.12 86 TYR A O 1
ATOM 696 N N . LYS A 1 87 ? 0.168 -10.658 -12.598 1.00 75.12 87 LYS A N 1
ATOM 697 C CA . LYS A 1 87 ? -0.023 -9.684 -13.684 1.00 75.12 87 LYS A CA 1
ATOM 698 C C . LYS A 1 87 ? 0.626 -8.349 -13.346 1.00 75.12 87 LYS A C 1
ATOM 700 O O . LYS A 1 87 ? 1.337 -7.796 -14.173 1.00 75.12 87 LYS A O 1
ATOM 705 N N . ALA A 1 88 ? 0.410 -7.882 -12.122 1.00 79.50 88 ALA A N 1
ATOM 706 C CA . ALA A 1 88 ? 1.076 -6.717 -11.578 1.00 79.50 88 ALA A CA 1
ATOM 707 C C . ALA A 1 88 ? 1.369 -6.932 -10.093 1.00 79.50 88 ALA A C 1
ATOM 709 O O . ALA A 1 88 ? 0.486 -7.288 -9.301 1.00 79.50 88 ALA A O 1
ATOM 710 N N . THR A 1 89 ? 2.607 -6.655 -9.703 1.00 82.94 89 THR A N 1
ATOM 711 C CA . THR A 1 89 ? 3.059 -6.554 -8.311 1.00 82.94 89 THR A CA 1
ATOM 712 C C . THR A 1 89 ? 3.562 -5.141 -8.035 1.00 82.94 89 THR A C 1
ATOM 714 O O . THR A 1 89 ? 3.793 -4.368 -8.958 1.00 82.94 89 THR A O 1
ATOM 717 N N . ILE A 1 90 ? 3.755 -4.796 -6.761 1.00 80.88 90 ILE A N 1
ATOM 718 C CA . ILE A 1 90 ? 4.325 -3.494 -6.376 1.00 80.88 90 ILE A CA 1
ATOM 719 C C . ILE A 1 90 ? 5.707 -3.300 -7.029 1.00 80.88 90 ILE A C 1
ATOM 721 O O . ILE A 1 90 ? 6.037 -2.204 -7.465 1.00 80.88 90 ILE A O 1
ATOM 725 N N . VAL A 1 91 ? 6.488 -4.380 -7.148 1.00 80.00 91 VAL A N 1
ATOM 726 C CA . VAL A 1 91 ? 7.826 -4.365 -7.755 1.00 80.00 91 VAL A CA 1
ATOM 727 C C . VAL A 1 91 ? 7.763 -4.095 -9.257 1.00 80.00 91 VAL A C 1
ATOM 729 O O . VAL A 1 91 ? 8.523 -3.265 -9.738 1.00 80.00 91 VAL A O 1
ATOM 732 N N . THR A 1 92 ? 6.859 -4.753 -9.992 1.00 82.19 92 THR A N 1
ATOM 733 C CA . THR A 1 92 ? 6.741 -4.567 -11.451 1.00 82.19 92 THR A CA 1
ATOM 734 C C . THR A 1 92 ? 6.015 -3.283 -11.835 1.00 82.19 92 THR A C 1
ATOM 736 O O . THR A 1 92 ? 6.180 -2.803 -12.943 1.00 82.19 92 THR A O 1
ATOM 739 N N . ASP A 1 93 ? 5.165 -2.754 -10.954 1.00 84.19 93 ASP A N 1
ATOM 740 C CA . ASP A 1 93 ? 4.368 -1.553 -11.230 1.00 84.19 93 ASP A CA 1
ATOM 741 C C . ASP A 1 93 ? 5.150 -0.258 -10.957 1.00 84.19 93 ASP A C 1
ATOM 743 O O . ASP A 1 93 ? 4.897 0.763 -11.588 1.00 84.19 93 ASP A O 1
ATOM 747 N N . PHE A 1 94 ? 6.122 -0.301 -10.038 1.00 83.06 94 PHE A N 1
ATOM 748 C CA . PHE A 1 94 ? 7.038 0.812 -9.762 1.00 83.06 94 PHE A CA 1
ATOM 749 C C . PHE A 1 94 ? 8.480 0.566 -10.237 1.00 83.06 94 PHE A C 1
ATOM 751 O O . PHE A 1 94 ? 9.358 1.377 -9.947 1.00 83.06 94 PHE A O 1
ATOM 758 N N . ASP A 1 95 ? 8.732 -0.535 -10.948 1.00 86.31 95 ASP A N 1
ATOM 759 C CA . ASP A 1 95 ? 10.043 -0.906 -11.492 1.00 86.31 95 ASP A CA 1
ATOM 760 C C . ASP A 1 95 ? 11.183 -0.968 -10.453 1.00 86.31 95 ASP A C 1
ATOM 762 O O . ASP A 1 95 ? 12.303 -0.507 -10.686 1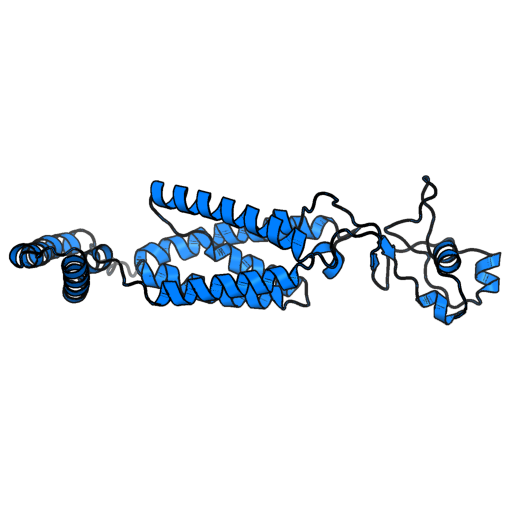.00 86.31 95 ASP A O 1
ATOM 766 N N . PHE A 1 96 ? 10.927 -1.585 -9.294 1.00 83.69 96 PHE A N 1
ATOM 767 C CA . PHE A 1 96 ? 11.928 -1.774 -8.228 1.00 83.69 96 PHE A CA 1
ATOM 768 C C . PHE A 1 96 ? 12.882 -2.937 -8.500 1.00 83.69 96 PHE A C 1
ATOM 770 O O . PHE A 1 96 ? 13.017 -3.864 -7.702 1.00 83.69 96 PHE A O 1
ATOM 777 N N . VAL A 1 97 ? 13.556 -2.881 -9.641 1.00 84.06 97 VAL A N 1
ATOM 778 C CA . VAL A 1 97 ? 14.476 -3.915 -10.109 1.00 84.06 97 VAL A CA 1
ATOM 779 C C . VAL A 1 97 ? 15.900 -3.381 -10.247 1.00 84.06 97 VAL A C 1
ATOM 781 O O . VAL A 1 97 ? 16.131 -2.171 -10.308 1.00 84.06 97 VAL A O 1
ATOM 784 N N . CYS A 1 98 ? 16.877 -4.292 -10.287 1.00 84.44 98 CYS A N 1
ATOM 785 C CA . CYS A 1 98 ? 18.294 -3.973 -10.496 1.00 84.44 98 CYS A CA 1
ATOM 786 C C . CYS A 1 98 ? 18.832 -2.978 -9.446 1.00 84.44 98 CYS A C 1
ATOM 788 O O . CYS A 1 98 ? 18.830 -3.294 -8.253 1.00 84.44 98 CYS A O 1
ATOM 790 N N . ASP A 1 99 ? 19.248 -1.774 -9.855 1.00 83.62 99 ASP A N 1
ATOM 791 C CA . ASP A 1 99 ? 19.781 -0.738 -8.958 1.00 83.62 99 ASP A CA 1
ATOM 792 C C . ASP A 1 99 ? 18.764 -0.297 -7.886 1.00 83.62 99 ASP A C 1
ATOM 794 O O . ASP A 1 99 ? 19.149 0.156 -6.807 1.00 83.62 99 ASP A O 1
ATOM 798 N N . MET A 1 100 ? 17.461 -0.470 -8.148 1.00 80.50 100 MET A N 1
ATOM 799 C CA . MET A 1 100 ? 16.372 -0.125 -7.226 1.00 80.50 100 MET A CA 1
ATOM 800 C C . MET A 1 100 ? 15.794 -1.326 -6.462 1.00 80.50 100 MET A C 1
ATOM 802 O O . MET A 1 100 ? 14.790 -1.183 -5.765 1.00 80.50 100 MET A O 1
ATOM 806 N N . SER A 1 101 ? 16.446 -2.491 -6.508 1.00 80.88 101 SER A N 1
ATOM 807 C CA . SER A 1 101 ? 16.008 -3.711 -5.800 1.00 80.88 101 SER A CA 1
ATOM 808 C C . SER A 1 101 ? 15.918 -3.570 -4.272 1.00 80.88 101 SER A C 1
ATOM 810 O O . SER A 1 101 ? 15.235 -4.351 -3.614 1.00 80.88 101 SER A O 1
ATOM 812 N N . LEU A 1 102 ? 16.568 -2.558 -3.687 1.00 82.25 102 LEU A N 1
ATOM 813 C CA . LEU A 1 102 ? 16.514 -2.265 -2.249 1.00 82.25 102 LEU A CA 1
ATOM 814 C C . LEU A 1 102 ? 15.267 -1.466 -1.826 1.00 82.25 102 LEU A C 1
ATOM 816 O O . LEU A 1 102 ? 14.959 -1.407 -0.634 1.00 82.25 102 LEU A O 1
ATOM 820 N N . MET A 1 103 ? 14.540 -0.858 -2.771 1.00 81.75 103 MET A N 1
ATOM 821 C CA . MET A 1 103 ? 13.376 -0.005 -2.479 1.00 81.75 103 MET A CA 1
ATOM 822 C C . MET A 1 103 ? 12.254 -0.722 -1.713 1.00 81.75 103 MET A C 1
ATOM 824 O O . MET A 1 103 ? 11.743 -0.142 -0.753 1.00 81.75 103 MET A O 1
ATOM 828 N N . PRO A 1 104 ? 11.905 -1.988 -2.014 1.00 77.69 104 PRO A N 1
ATOM 829 C CA . PRO A 1 104 ? 10.891 -2.700 -1.242 1.00 77.69 104 PRO A CA 1
ATOM 830 C C . PRO A 1 104 ? 11.323 -2.963 0.212 1.00 77.69 104 PRO A C 1
ATOM 832 O O . PRO A 1 104 ? 10.497 -2.964 1.123 1.00 77.69 104 PRO A O 1
ATOM 835 N N . GLY A 1 105 ? 12.627 -3.130 0.463 1.00 80.62 105 GLY A N 1
ATOM 836 C CA . GLY A 1 105 ? 13.160 -3.203 1.826 1.00 80.62 105 GLY A CA 1
ATOM 837 C C . GLY A 1 105 ? 13.048 -1.863 2.559 1.00 80.62 105 GLY A C 1
ATOM 838 O O . GLY A 1 105 ? 12.723 -1.825 3.745 1.00 80.62 105 GLY A O 1
ATOM 839 N N . PHE A 1 106 ? 13.254 -0.752 1.848 1.00 84.19 106 PHE A N 1
ATOM 840 C CA . PHE A 1 106 ? 13.104 0.592 2.405 1.00 84.19 106 PHE A CA 1
ATOM 841 C C . PHE A 1 106 ? 11.658 0.890 2.833 1.00 84.19 106 PHE A C 1
ATOM 843 O O . PHE A 1 106 ? 11.448 1.335 3.960 1.00 84.19 106 PHE A O 1
ATOM 850 N N . VAL A 1 107 ? 10.676 0.555 1.994 1.00 83.56 107 VAL A N 1
ATOM 851 C CA . VAL A 1 107 ? 9.228 0.557 2.302 1.00 83.56 107 VAL A CA 1
ATOM 852 C C . VAL A 1 107 ? 8.961 -0.098 3.665 1.00 83.56 107 VAL A C 1
ATOM 854 O O . VAL A 1 107 ? 8.560 0.566 4.621 1.00 83.56 107 VAL A O 1
ATOM 857 N N . GLN A 1 108 ? 9.408 -1.346 3.848 1.00 81.75 108 GLN A N 1
ATOM 858 C CA . GLN A 1 108 ? 9.240 -2.061 5.117 1.00 81.75 108 GLN A CA 1
ATOM 859 C C . GLN A 1 108 ? 9.859 -1.332 6.325 1.00 81.75 108 GLN A C 1
ATOM 861 O O . GLN A 1 108 ? 9.297 -1.364 7.426 1.00 81.75 108 GLN A O 1
ATOM 866 N N . THR A 1 109 ? 11.014 -0.680 6.161 1.00 85.75 109 THR A N 1
ATOM 867 C CA . THR A 1 109 ? 11.619 0.101 7.255 1.00 85.75 109 THR A CA 1
ATOM 868 C C . THR A 1 109 ? 10.805 1.345 7.604 1.00 85.75 109 THR A C 1
ATOM 870 O O . THR A 1 109 ? 10.651 1.650 8.789 1.00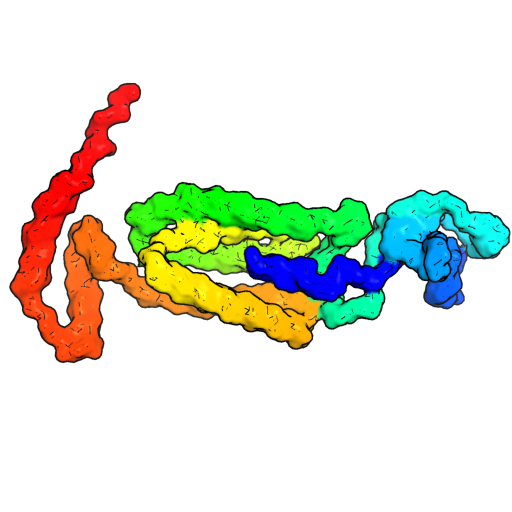 85.75 109 THR A O 1
ATOM 873 N N . VAL A 1 110 ? 10.230 2.020 6.605 1.00 87.56 110 VAL A N 1
ATOM 874 C CA . VAL A 1 110 ? 9.350 3.180 6.792 1.00 87.56 110 VAL A CA 1
ATOM 875 C C . VAL A 1 110 ? 8.072 2.768 7.514 1.00 87.56 110 VAL A C 1
ATOM 877 O O . VAL A 1 110 ? 7.699 3.426 8.488 1.00 87.56 110 VAL A O 1
ATOM 880 N N . PHE A 1 111 ? 7.467 1.638 7.137 1.00 84.06 111 PHE A N 1
ATOM 881 C CA . PHE A 1 111 ? 6.344 1.055 7.870 1.00 84.06 111 PHE A CA 1
ATOM 882 C C . PHE A 1 111 ? 6.692 0.819 9.348 1.00 84.06 111 PHE A C 1
ATOM 884 O O . PHE A 1 111 ? 5.977 1.244 10.257 1.00 84.06 111 PHE A O 1
ATOM 891 N N . MET A 1 112 ? 7.825 0.171 9.633 1.00 84.56 112 MET A N 1
ATOM 892 C CA . MET A 1 112 ? 8.218 -0.098 11.020 1.00 84.56 112 MET A CA 1
ATOM 893 C C . MET A 1 112 ? 8.466 1.195 11.806 1.00 84.56 112 MET A C 1
ATOM 895 O O . MET A 1 112 ? 7.986 1.321 12.935 1.00 84.56 112 MET A O 1
ATOM 899 N N . ALA A 1 113 ? 9.140 2.180 11.209 1.00 89.06 113 ALA A N 1
ATOM 900 C CA . ALA A 1 113 ? 9.361 3.485 11.826 1.00 89.06 113 ALA A CA 1
ATOM 901 C C . ALA A 1 113 ? 8.036 4.209 12.124 1.00 89.06 113 ALA A C 1
ATOM 903 O O . ALA A 1 113 ? 7.844 4.708 13.237 1.00 89.06 113 ALA A O 1
ATOM 904 N N . GLY A 1 114 ? 7.099 4.203 11.172 1.00 87.75 114 GLY A N 1
ATOM 905 C CA . GLY A 1 114 ? 5.763 4.769 11.345 1.00 87.75 114 GLY A CA 1
ATOM 906 C C . GLY A 1 114 ? 5.017 4.125 12.512 1.00 87.75 114 GLY A C 1
ATOM 907 O O . GLY A 1 114 ? 4.462 4.836 13.345 1.00 87.75 114 GLY A O 1
ATOM 908 N N . SER A 1 115 ? 5.094 2.800 12.667 1.00 83.88 115 SER A N 1
ATOM 909 C CA . SER A 1 115 ? 4.443 2.106 13.788 1.00 83.88 115 SER A CA 1
ATOM 910 C C . SER A 1 115 ? 4.954 2.544 15.162 1.00 83.88 115 SER A C 1
ATOM 912 O O . SER A 1 115 ? 4.160 2.748 16.083 1.00 83.88 115 SER A O 1
ATOM 914 N N . VAL A 1 116 ? 6.262 2.783 15.296 1.00 86.81 116 VAL A N 1
ATOM 915 C CA . VAL A 1 116 ? 6.860 3.285 16.541 1.00 86.81 116 VAL A CA 1
ATOM 916 C C . VAL A 1 116 ? 6.352 4.692 16.845 1.00 86.81 116 VAL A C 1
ATOM 918 O O . VAL A 1 116 ? 5.872 4.945 17.949 1.00 86.81 116 VAL A O 1
ATOM 921 N N . VAL A 1 117 ? 6.402 5.592 15.858 1.00 88.25 117 VAL A N 1
ATOM 922 C CA . VAL A 1 117 ? 5.886 6.968 15.986 1.00 88.25 117 VAL A CA 1
ATOM 923 C C . VAL A 1 117 ? 4.404 6.955 16.367 1.00 88.25 117 VAL A C 1
ATOM 925 O O . VAL A 1 117 ? 3.972 7.666 17.275 1.00 88.25 117 VAL A O 1
ATOM 928 N N . GLY A 1 118 ? 3.648 6.069 15.733 1.00 83.81 118 GLY A N 1
ATOM 929 C CA . GLY A 1 118 ? 2.250 5.804 16.008 1.00 83.81 118 GLY A CA 1
ATOM 930 C C . GLY A 1 118 ? 1.928 5.461 17.449 1.00 83.81 118 GLY A C 1
ATOM 931 O O . GLY A 1 118 ? 1.061 6.087 18.058 1.00 83.81 118 GLY A O 1
ATOM 932 N N . ALA A 1 119 ? 2.664 4.510 18.027 1.00 81.88 119 ALA A N 1
ATOM 933 C CA . ALA A 1 119 ? 2.482 4.116 19.421 1.00 81.88 119 ALA A CA 1
ATOM 934 C C . ALA A 1 119 ? 2.661 5.294 20.392 1.00 81.88 119 ALA A C 1
ATOM 936 O O . ALA A 1 119 ? 1.905 5.411 21.360 1.00 81.88 119 ALA A O 1
ATOM 937 N N . PHE A 1 120 ? 3.626 6.180 20.126 1.00 84.06 120 PHE A N 1
ATOM 938 C CA . PHE A 1 120 ? 3.868 7.360 20.958 1.00 84.06 120 PHE A CA 1
ATOM 939 C C . PHE A 1 120 ? 2.760 8.412 20.840 1.00 84.06 120 PHE A C 1
ATOM 941 O O . PHE A 1 120 ? 2.425 9.043 21.841 1.00 84.06 120 PHE A O 1
ATOM 948 N N . ILE A 1 121 ? 2.173 8.588 19.652 1.00 82.38 121 ILE A N 1
ATOM 949 C CA . ILE A 1 121 ? 1.113 9.578 19.413 1.00 82.38 121 ILE A CA 1
ATOM 950 C C . ILE A 1 121 ? -0.247 9.040 19.873 1.00 82.38 121 ILE A C 1
ATOM 952 O O . ILE A 1 121 ? -0.920 9.652 20.703 1.00 82.38 121 ILE A O 1
ATOM 956 N N . PHE A 1 122 ? -0.664 7.882 19.359 1.00 76.75 122 PHE A N 1
ATOM 957 C CA . PHE A 1 122 ? -2.007 7.346 19.579 1.00 76.75 122 PHE A CA 1
ATOM 958 C C . PHE A 1 122 ? -2.166 6.627 20.921 1.00 76.75 122 PHE A C 1
ATOM 960 O O . PHE A 1 122 ? -3.286 6.541 21.426 1.00 76.75 122 PHE A O 1
ATOM 967 N N . GLY A 1 123 ? -1.078 6.175 21.553 1.00 76.75 123 GLY A N 1
ATOM 968 C CA . GLY A 1 123 ? -1.123 5.538 22.873 1.00 76.75 123 GLY A CA 1
ATOM 969 C C . GLY A 1 123 ? -1.741 6.439 23.957 1.00 76.75 123 GLY A C 1
ATOM 970 O O . GLY A 1 123 ? -2.759 6.066 24.550 1.00 76.75 123 GLY A O 1
ATOM 971 N N . PRO A 1 124 ? -1.196 7.644 24.204 1.00 76.44 124 PRO A N 1
ATOM 972 C CA . PRO A 1 124 ? -1.765 8.596 25.163 1.00 76.44 124 PRO A CA 1
ATOM 973 C C . PRO A 1 124 ? -3.150 9.122 24.751 1.00 76.44 124 PRO A C 1
ATOM 975 O O . PRO A 1 124 ? -4.027 9.340 25.598 1.00 76.44 124 PRO A O 1
ATOM 978 N N . LEU A 1 125 ? -3.384 9.305 23.445 1.00 72.44 125 LEU A N 1
ATOM 979 C CA . LEU A 1 125 ? -4.684 9.739 22.919 1.00 72.44 125 LEU A CA 1
ATOM 980 C C . LEU A 1 125 ? -5.780 8.703 23.209 1.00 72.44 125 LEU A C 1
ATOM 982 O O . LEU A 1 125 ? -6.889 9.066 23.607 1.00 72.44 125 LE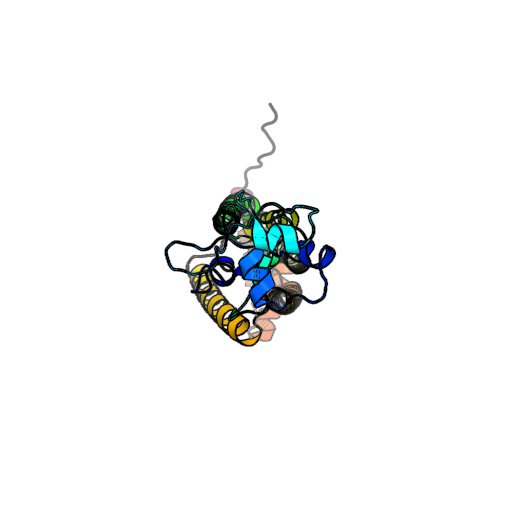U A O 1
ATOM 986 N N . ALA A 1 126 ? -5.462 7.412 23.104 1.00 71.81 126 ALA A N 1
ATOM 987 C CA . ALA A 1 126 ? -6.408 6.337 23.376 1.00 71.81 126 ALA A CA 1
ATOM 988 C C . ALA A 1 126 ? -6.915 6.334 24.823 1.00 71.81 126 ALA A C 1
ATOM 990 O O . ALA A 1 126 ? -8.088 6.067 25.090 1.00 71.81 126 ALA A O 1
ATOM 991 N N . GLN A 1 127 ? -6.035 6.671 25.765 1.00 69.44 127 GLN A N 1
ATOM 992 C CA . GLN A 1 127 ? -6.368 6.724 27.187 1.00 69.44 127 GLN A CA 1
ATOM 993 C C . GLN A 1 127 ? -7.198 7.966 27.542 1.00 69.44 127 GLN A C 1
ATOM 995 O O . GLN A 1 127 ? -8.073 7.910 28.408 1.00 69.44 127 GLN A O 1
ATOM 1000 N N . SER A 1 128 ? -6.956 9.087 26.861 1.00 70.81 128 SER A N 1
ATOM 1001 C CA . SER A 1 128 ? -7.567 10.377 27.195 1.00 70.81 128 SER A CA 1
ATOM 1002 C C . SER A 1 128 ? -8.934 10.606 26.539 1.00 70.81 128 SER A C 1
ATOM 1004 O O . SER A 1 128 ? -9.836 11.131 27.203 1.00 70.81 128 SER A O 1
ATOM 1006 N N . TYR A 1 129 ? -9.124 10.178 25.285 1.00 68.50 129 TYR A N 1
ATOM 1007 C CA . TYR A 1 129 ? -10.306 10.511 24.472 1.00 68.50 129 TYR A CA 1
ATOM 1008 C C . TYR A 1 129 ? -11.432 9.461 24.474 1.00 68.50 129 TYR A C 1
ATOM 1010 O O . TYR A 1 129 ? -12.482 9.702 23.875 1.00 68.50 129 TYR A O 1
ATOM 1018 N N . GLY A 1 130 ? -11.257 8.340 25.181 1.00 68.75 130 GLY A N 1
ATOM 1019 C CA . GLY A 1 130 ? -12.247 7.261 25.259 1.00 68.75 130 GLY A CA 1
ATOM 1020 C C . GLY A 1 130 ? -12.107 6.220 24.155 1.00 68.75 130 GLY A C 1
ATOM 1021 O O . GLY A 1 130 ? -11.507 6.460 23.107 1.00 68.75 130 GLY A O 1
ATOM 1022 N N . CYS A 1 131 ? -12.655 5.029 24.400 1.00 69.94 131 CYS A N 1
ATOM 1023 C CA . CYS A 1 131 ? -12.455 3.856 23.553 1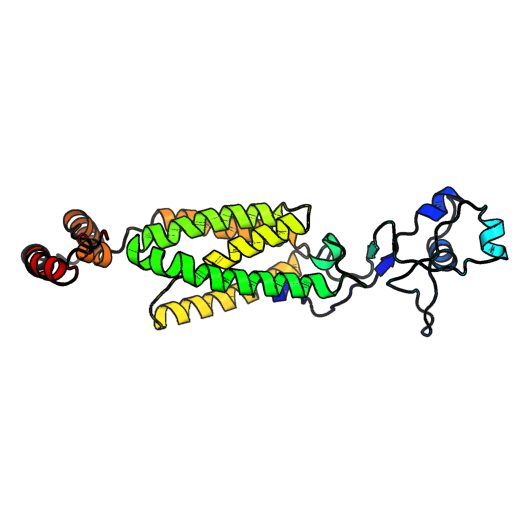.00 69.94 131 CYS A CA 1
ATOM 1024 C C . CYS A 1 131 ? -13.119 4.026 22.177 1.00 69.94 131 CYS A C 1
ATOM 1026 O O . CYS A 1 131 ? -12.555 3.585 21.173 1.00 69.94 131 CYS A O 1
ATOM 1028 N N . ARG A 1 132 ? -14.269 4.715 22.096 1.00 74.75 132 ARG A N 1
ATOM 1029 C CA . ARG A 1 132 ? -14.961 4.956 20.819 1.00 74.75 132 ARG A CA 1
ATOM 1030 C C . ARG A 1 132 ? -14.175 5.908 19.925 1.00 74.75 132 ARG A C 1
ATOM 1032 O O . ARG A 1 132 ? -13.841 5.537 18.805 1.00 74.75 132 ARG A O 1
ATOM 1039 N N . ARG A 1 133 ? -13.831 7.107 20.414 1.00 73.31 133 ARG A N 1
ATOM 1040 C CA . ARG A 1 133 ? -13.091 8.110 19.620 1.00 73.31 133 ARG A CA 1
ATOM 1041 C C . ARG A 1 133 ? -11.690 7.630 19.259 1.00 73.31 133 ARG A C 1
ATOM 1043 O O . ARG A 1 133 ? -11.262 7.827 18.127 1.00 73.31 133 ARG A O 1
ATOM 1050 N N . SER A 1 134 ? -11.036 6.928 20.183 1.00 73.88 134 SER A N 1
ATOM 1051 C CA . SER A 1 134 ? -9.744 6.287 19.941 1.00 73.88 134 SER A CA 1
ATOM 1052 C C . SER A 1 134 ? -9.779 5.228 18.842 1.00 73.88 134 SER A C 1
ATOM 1054 O O . SER A 1 134 ? -8.733 4.957 18.270 1.00 73.88 134 SER A O 1
ATOM 1056 N N . THR A 1 135 ? -10.928 4.605 18.568 1.00 76.00 135 THR A N 1
ATOM 1057 C CA . THR A 1 135 ? -11.047 3.596 17.502 1.00 76.00 135 THR A CA 1
ATOM 1058 C C . THR A 1 135 ? -11.575 4.216 16.206 1.00 76.00 135 THR A C 1
ATOM 1060 O O . THR A 1 135 ? -11.170 3.818 15.122 1.00 76.00 135 THR A O 1
ATOM 1063 N N . GLN A 1 136 ? -12.460 5.212 16.301 1.00 81.62 136 GLN A N 1
ATOM 1064 C CA . GLN A 1 136 ? -13.073 5.862 15.141 1.00 81.62 136 GLN A CA 1
ATOM 1065 C C . GLN A 1 136 ? -12.102 6.766 14.377 1.00 81.62 136 GLN A C 1
ATOM 1067 O O . GLN A 1 136 ? -12.082 6.700 13.154 1.00 81.62 136 GLN A O 1
ATOM 1072 N N . LEU A 1 137 ? -11.311 7.598 15.069 1.00 81.75 137 LEU A N 1
ATOM 1073 C CA . LEU A 1 137 ? -10.400 8.541 14.406 1.00 81.75 137 LEU A CA 1
ATOM 1074 C C . LEU A 1 137 ? -9.338 7.823 13.553 1.00 81.75 137 LEU A C 1
ATOM 1076 O O . LEU A 1 137 ? -9.259 8.143 12.366 1.00 81.75 137 LEU A O 1
ATOM 1080 N N . PRO A 1 138 ? -8.610 6.814 14.076 1.00 80.88 138 PRO A N 1
ATOM 1081 C CA . PRO A 1 138 ? -7.682 6.043 13.254 1.00 80.88 138 PRO A CA 1
ATOM 1082 C C . PRO A 1 138 ? -8.404 5.272 12.148 1.00 80.88 138 PRO A C 1
ATOM 1084 O O . PRO A 1 138 ? -7.950 5.252 11.022 1.00 80.88 138 PRO A O 1
ATOM 1087 N N . ALA A 1 139 ? -9.591 4.706 12.400 1.00 83.62 139 ALA A N 1
ATOM 1088 C CA . ALA A 1 139 ? -10.310 3.977 11.351 1.00 83.62 139 ALA A CA 1
ATOM 1089 C C . ALA A 1 139 ? -10.685 4.856 10.137 1.00 83.62 139 ALA A C 1
ATOM 1091 O O . ALA A 1 139 ? -10.680 4.360 9.010 1.00 83.62 139 ALA A O 1
ATOM 1092 N N . VAL A 1 140 ? -11.007 6.142 10.347 1.00 86.31 140 VAL A N 1
ATOM 1093 C CA . VAL A 1 140 ? -11.277 7.096 9.253 1.00 86.31 140 VAL A CA 1
ATOM 1094 C C . VAL A 1 140 ? -10.010 7.382 8.460 1.00 86.31 140 VAL A C 1
ATOM 1096 O O . VAL A 1 140 ? -10.021 7.305 7.233 1.00 86.31 140 VAL A O 1
ATOM 1099 N N . LEU A 1 141 ? -8.930 7.722 9.157 1.00 86.19 141 LEU A N 1
ATOM 1100 C CA . LEU A 1 141 ? -7.651 8.033 8.531 1.00 86.19 141 LEU A CA 1
ATOM 1101 C C . LEU A 1 141 ? -7.117 6.814 7.769 1.00 86.19 141 LEU A C 1
ATOM 1103 O O . LEU A 1 141 ? -6.787 6.938 6.591 1.00 86.19 141 LEU A O 1
ATOM 1107 N N . GLN A 1 142 ? -7.188 5.623 8.365 1.00 85.69 142 GLN A N 1
ATOM 1108 C CA . GLN A 1 142 ? -6.834 4.369 7.715 1.00 85.69 142 GLN A CA 1
ATOM 1109 C C . GLN A 1 142 ? -7.616 4.152 6.415 1.00 85.69 142 GLN A C 1
ATOM 1111 O O . GLN A 1 142 ? -7.029 3.814 5.390 1.00 85.69 142 GLN A O 1
ATOM 1116 N N . LEU A 1 143 ? -8.933 4.381 6.416 1.00 88.12 143 LEU A N 1
ATOM 1117 C CA . LEU A 1 143 ? -9.749 4.229 5.209 1.00 88.12 143 LEU A CA 1
ATOM 1118 C C . LEU A 1 143 ? -9.308 5.192 4.093 1.00 88.12 143 LEU A C 1
ATOM 1120 O O . LEU A 1 143 ? -9.241 4.794 2.930 1.00 88.12 143 LEU A O 1
ATOM 1124 N N . ILE A 1 144 ? -8.977 6.437 4.445 1.00 90.25 144 ILE A N 1
ATOM 1125 C CA . ILE A 1 144 ? -8.508 7.453 3.494 1.00 90.25 144 ILE A CA 1
ATOM 1126 C C . ILE A 1 144 ? -7.144 7.058 2.919 1.00 90.25 144 ILE A C 1
ATOM 1128 O O . ILE A 1 144 ? -6.979 7.037 1.701 1.00 90.25 144 ILE A O 1
ATOM 1132 N N . PHE A 1 145 ? -6.168 6.719 3.761 1.00 88.62 145 PHE A N 1
ATOM 1133 C CA . PHE A 1 145 ? -4.811 6.452 3.286 1.00 88.62 145 PHE A CA 1
ATOM 1134 C C . PHE A 1 145 ? -4.678 5.111 2.556 1.00 88.62 145 PHE A C 1
ATOM 1136 O O . PHE A 1 145 ? -3.888 5.027 1.619 1.00 88.62 145 PHE A O 1
ATOM 1143 N N . VAL A 1 146 ? -5.488 4.092 2.879 1.00 86.88 146 VAL A N 1
ATOM 1144 C CA . VAL A 1 146 ? -5.542 2.857 2.071 1.00 86.88 146 VAL A CA 1
ATOM 1145 C C . VAL A 1 146 ? -6.097 3.149 0.670 1.00 86.88 146 VAL A C 1
ATOM 1147 O O . VAL A 1 146 ? -5.553 2.651 -0.316 1.00 86.88 146 VAL A O 1
ATOM 1150 N N . LEU A 1 147 ? -7.118 4.008 0.549 1.00 88.56 147 LEU A N 1
ATOM 1151 C CA . LEU A 1 147 ? -7.627 4.455 -0.755 1.00 88.56 147 LEU A CA 1
ATOM 1152 C C . LEU A 1 147 ? -6.561 5.208 -1.558 1.00 88.56 147 LEU A C 1
ATOM 1154 O O . LEU A 1 147 ? -6.371 4.929 -2.742 1.00 88.56 147 LEU A O 1
ATOM 1158 N N . VAL A 1 148 ? -5.854 6.143 -0.916 1.00 90.12 148 VAL A N 1
ATOM 1159 C CA . VAL A 1 148 ? -4.771 6.907 -1.557 1.00 90.12 148 VAL A CA 1
ATOM 1160 C C . VAL A 1 148 ? -3.652 5.973 -2.019 1.00 90.12 148 VAL A C 1
ATOM 1162 O O . VAL A 1 148 ? -3.162 6.120 -3.135 1.00 90.12 148 VAL A O 1
ATOM 1165 N N . MET A 1 149 ? -3.295 4.973 -1.211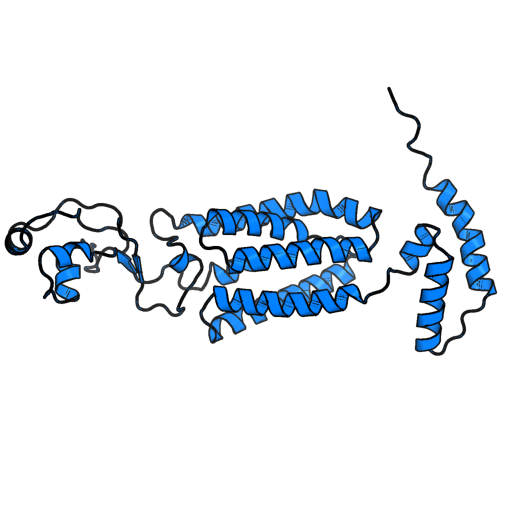 1.00 86.50 149 MET A N 1
ATOM 1166 C CA . MET A 1 149 ? -2.299 3.964 -1.564 1.00 86.50 149 MET A CA 1
ATOM 1167 C C . MET A 1 149 ? -2.738 3.128 -2.777 1.00 86.50 149 MET A C 1
ATOM 1169 O O . MET A 1 149 ? -1.949 2.944 -3.703 1.00 86.50 149 MET A O 1
ATOM 1173 N N . ALA A 1 150 ? -3.998 2.685 -2.834 1.00 86.00 150 ALA A N 1
ATOM 1174 C CA . ALA A 1 150 ? -4.528 1.916 -3.965 1.00 86.00 150 ALA A CA 1
ATOM 1175 C C . ALA A 1 150 ? -4.520 2.715 -5.284 1.00 86.00 150 ALA A C 1
ATOM 1177 O O . ALA A 1 150 ? -4.220 2.172 -6.352 1.00 86.00 150 ALA A O 1
ATOM 1178 N N . LEU A 1 151 ? -4.804 4.017 -5.192 1.00 88.31 151 LEU A N 1
ATOM 1179 C CA . LEU A 1 151 ? -4.830 4.953 -6.318 1.00 88.31 151 LEU A CA 1
ATOM 1180 C C . LEU A 1 151 ? -3.456 5.545 -6.654 1.00 88.31 151 LEU A C 1
ATOM 1182 O O . LEU A 1 151 ? -3.346 6.279 -7.633 1.00 88.31 151 LEU A O 1
ATOM 1186 N N . SER A 1 152 ? -2.421 5.269 -5.857 1.00 87.00 152 SER A N 1
ATOM 1187 C CA . SER A 1 152 ? -1.138 5.966 -5.967 1.00 87.00 152 SER A CA 1
ATOM 1188 C C . SER A 1 152 ? -0.451 5.680 -7.312 1.00 87.00 152 SER A C 1
ATOM 1190 O O . SER A 1 152 ? -0.166 4.518 -7.616 1.00 87.00 152 SER A O 1
ATOM 1192 N N . PRO A 1 153 ? -0.169 6.710 -8.134 1.00 82.69 153 PRO A N 1
ATOM 1193 C CA . PRO A 1 153 ? 0.593 6.540 -9.370 1.00 82.69 153 PRO A CA 1
ATOM 1194 C C . PRO A 1 153 ? 2.103 6.675 -9.133 1.00 82.69 153 PRO A C 1
ATOM 1196 O O . PRO A 1 153 ? 2.895 6.200 -9.933 1.00 82.69 153 PRO A O 1
ATOM 1199 N N . ASN A 1 154 ? 2.505 7.321 -8.031 1.00 86.75 154 ASN A N 1
ATOM 1200 C CA . ASN A 1 154 ? 3.897 7.629 -7.721 1.00 86.75 154 ASN A CA 1
ATOM 1201 C C . ASN A 1 154 ? 4.353 6.904 -6.454 1.00 86.75 154 ASN A C 1
ATOM 1203 O O . ASN A 1 154 ? 3.637 6.877 -5.445 1.00 86.75 154 ASN A O 1
ATOM 1207 N N . TYR A 1 155 ? 5.604 6.446 -6.459 1.00 84.56 155 TYR A N 1
ATOM 1208 C CA . TYR A 1 155 ? 6.227 5.813 -5.299 1.00 84.56 155 TYR A CA 1
ATOM 1209 C C . TYR A 1 155 ? 6.230 6.713 -4.051 1.00 84.56 155 TYR A C 1
ATOM 1211 O O . TYR A 1 155 ? 5.900 6.264 -2.959 1.00 84.56 155 TYR A O 1
ATOM 1219 N N . SER A 1 156 ? 6.507 8.014 -4.191 1.00 86.56 156 SER A N 1
ATOM 1220 C CA . SER A 1 156 ? 6.520 8.930 -3.039 1.00 86.56 156 SER A CA 1
ATOM 1221 C C . SER A 1 156 ? 5.156 9.032 -2.351 1.00 86.56 156 SER A C 1
ATOM 1223 O O . SER A 1 156 ? 5.085 9.084 -1.126 1.00 86.56 156 SER A O 1
ATOM 1225 N N . THR A 1 157 ? 4.062 9.034 -3.122 1.00 87.38 157 THR A N 1
ATOM 1226 C CA . THR A 1 157 ? 2.702 9.062 -2.557 1.00 87.38 157 THR A CA 1
ATOM 1227 C C . THR A 1 157 ? 2.331 7.748 -1.879 1.00 87.38 157 THR A C 1
ATOM 1229 O O . THR A 1 157 ? 1.650 7.773 -0.852 1.00 87.38 157 THR A O 1
ATOM 1232 N N . TYR A 1 158 ? 2.813 6.622 -2.417 1.00 87.00 158 TYR A N 1
ATOM 1233 C CA . TYR A 1 158 ? 2.685 5.310 -1.790 1.00 87.00 158 TYR A CA 1
ATOM 1234 C C . TYR A 1 158 ? 3.379 5.312 -0.417 1.00 87.00 158 TYR A C 1
ATOM 1236 O O . TYR A 1 158 ? 2.725 5.096 0.601 1.00 87.00 158 TYR A O 1
ATOM 1244 N N . LEU A 1 159 ? 4.652 5.718 -0.378 1.00 87.38 159 LEU A N 1
ATOM 1245 C CA . LEU A 1 159 ? 5.491 5.703 0.823 1.00 87.38 159 LEU A CA 1
ATOM 1246 C C . LEU A 1 159 ? 4.983 6.627 1.943 1.00 87.38 159 LEU A C 1
ATOM 1248 O O . LEU A 1 159 ? 5.004 6.272 3.121 1.00 87.38 159 LEU A O 1
ATOM 1252 N N . VAL A 1 160 ? 4.495 7.823 1.596 1.00 88.88 160 VAL A N 1
ATOM 1253 C CA . VAL A 1 160 ? 3.904 8.743 2.585 1.00 88.88 160 VAL A CA 1
ATOM 1254 C C . VAL A 1 160 ? 2.615 8.164 3.170 1.00 88.88 160 VAL A C 1
ATOM 1256 O O . VAL A 1 160 ? 2.404 8.238 4.380 1.00 88.88 160 VAL A O 1
ATOM 1259 N N . SER A 1 161 ? 1.761 7.578 2.328 1.00 86.69 161 SER A N 1
ATOM 1260 C CA . SER A 1 161 ? 0.499 6.980 2.782 1.00 86.69 161 SER A CA 1
ATOM 1261 C C . SER A 1 161 ? 0.759 5.794 3.705 1.00 86.69 161 SER A C 1
ATOM 1263 O O . SER A 1 161 ? 0.126 5.673 4.750 1.00 86.69 161 SER A O 1
ATOM 1265 N N . GLU A 1 162 ? 1.737 4.963 3.361 1.00 85.00 162 GLU A N 1
ATOM 1266 C CA . GLU A 1 162 ? 2.179 3.824 4.159 1.00 85.00 162 GLU A CA 1
ATOM 1267 C C . GLU A 1 162 ? 2.729 4.240 5.527 1.00 85.00 162 GLU A C 1
ATOM 1269 O O . GLU A 1 162 ? 2.333 3.672 6.546 1.00 85.00 162 GLU A O 1
ATOM 1274 N N . PHE A 1 163 ? 3.576 5.274 5.581 1.00 85.81 163 PHE A N 1
ATOM 1275 C CA . PHE A 1 163 ? 4.085 5.798 6.848 1.00 85.81 163 PHE A CA 1
ATOM 1276 C C . PHE A 1 163 ? 2.947 6.235 7.777 1.00 85.81 163 PHE A C 1
ATOM 1278 O O . PHE A 1 163 ? 2.948 5.909 8.966 1.00 85.81 163 PHE A O 1
ATOM 1285 N N . ILE A 1 164 ? 1.956 6.945 7.231 1.00 85.38 164 ILE A N 1
ATOM 1286 C CA . ILE A 1 164 ? 0.807 7.422 8.003 1.00 85.38 164 ILE A CA 1
ATOM 1287 C C . ILE A 1 164 ? -0.052 6.242 8.468 1.00 85.38 164 ILE A C 1
ATOM 1289 O O . ILE A 1 164 ? -0.380 6.167 9.651 1.00 85.38 164 ILE A O 1
ATOM 1293 N N . LEU A 1 165 ? -0.336 5.275 7.590 1.00 84.31 165 LEU A N 1
ATOM 1294 C CA . LEU A 1 165 ? -1.066 4.052 7.944 1.00 84.31 165 LEU A CA 1
ATOM 1295 C C . LEU A 1 165 ? -0.378 3.264 9.056 1.00 84.31 165 LEU A C 1
ATOM 1297 O O . LEU A 1 165 ? -1.035 2.746 9.962 1.00 84.31 165 LEU A O 1
ATOM 1301 N N . ALA A 1 166 ? 0.948 3.182 9.007 1.00 81.25 166 ALA A N 1
ATOM 1302 C CA . ALA A 1 166 ? 1.713 2.473 10.011 1.00 81.25 166 ALA A CA 1
ATOM 1303 C C . ALA A 1 166 ? 1.574 3.110 11.398 1.00 81.25 166 ALA A C 1
ATOM 1305 O O . ALA A 1 166 ? 1.567 2.387 12.396 1.00 81.25 166 ALA A O 1
ATOM 1306 N N . THR A 1 167 ? 1.385 4.433 11.479 1.00 77.81 167 THR A N 1
ATOM 1307 C CA . THR A 1 167 ? 1.217 5.126 12.765 1.00 77.81 167 THR A CA 1
ATOM 1308 C C . THR A 1 167 ? -0.045 4.704 13.532 1.00 77.81 167 THR A C 1
ATOM 1310 O O . THR A 1 167 ? -0.130 4.850 14.748 1.00 77.81 167 THR A O 1
ATOM 1313 N N . GLU A 1 168 ? -1.025 4.102 12.872 1.00 68.56 168 GLU A N 1
ATOM 1314 C CA . GLU A 1 168 ? -2.332 3.833 13.482 1.00 68.56 168 GLU A CA 1
ATOM 1315 C C . GLU A 1 168 ? -2.458 2.426 14.068 1.00 68.56 168 GLU A C 1
ATOM 1317 O O . GLU A 1 168 ? -3.430 2.106 14.753 1.00 68.56 168 GLU A O 1
ATOM 1322 N N . TRP A 1 169 ? -1.459 1.574 13.839 1.00 62.84 169 TRP A N 1
ATOM 1323 C CA . TRP A 1 169 ? -1.565 0.134 14.071 1.00 62.84 169 TRP A CA 1
ATOM 1324 C C . TRP A 1 169 ? -1.534 -0.299 15.547 1.00 62.84 169 TRP A C 1
ATOM 1326 O O . TRP A 1 169 ? -1.768 -1.472 15.846 1.00 62.84 169 TRP A O 1
ATOM 1336 N N . ILE A 1 170 ? -1.263 0.608 16.495 1.00 57.47 170 ILE A N 1
ATOM 1337 C CA . ILE A 1 170 ? -1.030 0.246 17.903 1.00 57.47 170 ILE A CA 1
ATOM 1338 C C . ILE A 1 170 ? -2.084 0.879 18.817 1.00 57.47 170 ILE A C 1
ATOM 1340 O O . ILE A 1 170 ? -1.923 1.966 19.366 1.00 57.47 170 ILE A O 1
ATOM 1344 N N . GLY A 1 171 ? -3.174 0.137 19.026 1.00 54.28 171 GLY A N 1
ATOM 1345 C CA . GLY A 1 171 ? -4.146 0.397 20.087 1.00 54.28 171 GLY A CA 1
ATOM 1346 C C . GLY A 1 171 ? -3.778 -0.348 21.372 1.00 54.28 171 GLY A C 1
ATOM 1347 O O . GLY A 1 171 ? -3.629 -1.571 21.376 1.00 54.28 171 GLY A O 1
ATOM 1348 N N . VAL A 1 172 ? -3.665 0.365 22.493 1.00 50.47 172 VAL A N 1
ATOM 1349 C CA . VAL A 1 172 ? -3.335 -0.238 23.794 1.00 50.47 172 VAL A CA 1
ATOM 1350 C C . VAL A 1 172 ? -4.551 -1.002 24.335 1.00 50.47 172 VAL A C 1
ATOM 1352 O O . VAL A 1 172 ? -5.508 -0.407 24.832 1.00 50.47 172 VAL A O 1
ATOM 1355 N N . ARG A 1 173 ? -4.536 -2.339 24.252 1.00 53.94 173 ARG A N 1
ATOM 1356 C CA . ARG A 1 173 ? -5.544 -3.220 24.872 1.00 53.94 173 ARG A CA 1
ATOM 1357 C C . ARG A 1 173 ? -4.908 -4.228 25.834 1.00 53.94 173 ARG A C 1
ATOM 1359 O O . ARG A 1 173 ? -3.716 -4.514 25.780 1.00 53.94 173 ARG A O 1
ATOM 1366 N N . ARG A 1 174 ? -5.725 -4.737 26.769 1.00 58.78 174 ARG A N 1
ATOM 1367 C CA . ARG A 1 174 ? -5.332 -5.752 27.768 1.00 58.78 174 ARG A CA 1
ATOM 1368 C C . ARG A 1 174 ? -4.798 -7.012 27.078 1.00 58.78 174 ARG A C 1
ATOM 1370 O O . ARG A 1 174 ? -5.371 -7.434 26.078 1.00 58.78 174 ARG A O 1
ATOM 1377 N N . SER A 1 175 ? -3.780 -7.639 27.671 1.00 66.31 175 SER A N 1
ATOM 1378 C CA . SER A 1 175 ? -3.000 -8.759 27.109 1.00 66.31 175 SER A CA 1
ATOM 1379 C C . SER A 1 175 ? -3.826 -9.833 26.384 1.00 66.31 175 SER A C 1
ATOM 1381 O O . SER A 1 175 ? -3.504 -10.177 25.255 1.00 66.31 175 SER A O 1
ATOM 1383 N N . LEU A 1 176 ? -4.932 -10.306 26.968 1.00 73.25 176 LEU A N 1
ATOM 1384 C CA . LEU A 1 176 ? -5.799 -11.330 26.361 1.00 73.25 176 LEU A CA 1
ATOM 1385 C C . LEU A 1 176 ? -6.527 -10.854 25.092 1.00 73.25 176 LEU A C 1
ATOM 1387 O O . LEU A 1 176 ? -6.577 -11.571 24.096 1.00 73.25 176 LEU A O 1
ATOM 1391 N N . ALA A 1 177 ? -7.069 -9.634 25.111 1.00 70.69 177 ALA A N 1
ATOM 1392 C CA . ALA A 1 177 ? -7.716 -9.048 23.938 1.00 70.69 177 ALA A CA 1
ATOM 1393 C C . ALA A 1 177 ? -6.690 -8.786 22.828 1.00 70.69 177 ALA A C 1
ATOM 1395 O O . ALA A 1 177 ? -6.978 -9.024 21.660 1.00 70.69 177 ALA A O 1
ATOM 1396 N N . THR A 1 178 ? -5.478 -8.372 23.202 1.00 73.00 178 THR A N 1
ATOM 1397 C CA . THR A 1 178 ? -4.359 -8.198 22.272 1.00 73.00 178 THR A CA 1
ATOM 1398 C C . THR A 1 178 ? -3.955 -9.522 21.630 1.00 73.00 178 THR A C 1
ATOM 1400 O O . THR A 1 178 ? -3.795 -9.567 20.416 1.00 73.00 178 THR A O 1
ATOM 1403 N N . CYS A 1 179 ? -3.874 -10.620 22.389 1.00 77.25 179 CYS A N 1
ATOM 1404 C CA . CYS A 1 179 ? -3.603 -11.946 21.825 1.00 77.25 179 CYS A CA 1
ATOM 1405 C C . CYS A 1 179 ? -4.664 -12.373 20.800 1.00 77.25 179 CYS A C 1
ATOM 1407 O O . CYS A 1 179 ? -4.309 -12.827 19.716 1.00 77.25 179 CYS A O 1
ATOM 1409 N N . ILE A 1 180 ? -5.954 -12.194 21.104 1.00 81.06 180 ILE A N 1
ATOM 1410 C CA . ILE A 1 180 ? -7.045 -12.533 20.173 1.00 81.06 180 ILE A CA 1
ATOM 1411 C C . ILE A 1 180 ? -6.972 -11.665 18.912 1.00 81.06 180 ILE A C 1
ATOM 1413 O O . ILE A 1 180 ? -7.090 -12.187 17.805 1.00 81.06 180 ILE A O 1
ATOM 1417 N N . CYS A 1 181 ? -6.728 -10.361 19.069 1.00 77.75 181 CYS A N 1
ATOM 1418 C CA . CYS A 1 181 ? -6.513 -9.458 17.943 1.00 77.75 181 CYS A CA 1
ATOM 1419 C C . CYS A 1 181 ? -5.348 -9.930 17.067 1.00 77.75 181 CYS A C 1
ATOM 1421 O O . CYS A 1 181 ? -5.522 -10.032 15.859 1.00 77.75 181 CYS A O 1
ATOM 1423 N N . GLN A 1 182 ? -4.210 -10.307 17.653 1.00 79.19 182 GLN A N 1
ATOM 1424 C CA . GLN A 1 182 ? -3.063 -10.779 16.875 1.00 79.19 182 GLN A CA 1
ATOM 1425 C C . GLN A 1 182 ? -3.341 -12.091 16.138 1.00 79.19 182 GLN A C 1
ATOM 1427 O O . GLN A 1 182 ? -2.997 -12.212 14.967 1.00 79.19 182 GLN A O 1
ATOM 1432 N N . LEU A 1 183 ? -4.032 -13.043 16.770 1.00 83.81 183 LEU A N 1
ATOM 1433 C CA . LEU A 1 183 ? -4.456 -14.270 16.089 1.00 83.81 183 LEU A CA 1
ATOM 1434 C C . LEU A 1 183 ? -5.381 -13.962 14.906 1.00 83.81 183 LEU A C 1
ATOM 1436 O O . LEU A 1 183 ? -5.194 -14.509 13.819 1.00 83.81 183 LEU A O 1
ATOM 1440 N N . SER A 1 184 ? -6.342 -13.051 15.093 1.00 82.62 184 SER A N 1
ATOM 1441 C CA . SER A 1 184 ? -7.232 -12.619 14.012 1.00 82.62 184 SER A CA 1
ATOM 1442 C C . SER A 1 184 ? -6.475 -11.916 12.881 1.00 82.62 184 SER A C 1
ATOM 1444 O O . SER A 1 184 ? -6.759 -12.172 11.712 1.00 82.62 184 SER A O 1
ATOM 1446 N N . SER A 1 185 ? -5.457 -11.114 13.211 1.00 79.69 185 SER A N 1
ATOM 1447 C CA . SER A 1 185 ? -4.588 -10.460 12.233 1.00 79.69 185 SER A CA 1
ATOM 1448 C C . SER A 1 185 ? -3.828 -11.483 11.399 1.00 79.69 185 SER A C 1
ATOM 1450 O O . SER A 1 185 ? -3.789 -11.344 10.180 1.00 79.69 185 SER A O 1
ATOM 1452 N N . THR A 1 186 ? -3.281 -12.533 12.019 1.00 84.44 186 THR A N 1
ATOM 1453 C CA . THR A 1 186 ? -2.576 -13.613 11.310 1.00 84.44 186 THR A CA 1
ATOM 1454 C C . THR A 1 186 ? -3.496 -14.349 10.340 1.00 84.44 186 THR A C 1
ATOM 1456 O O . THR A 1 186 ? -3.123 -14.569 9.190 1.00 84.44 186 THR A O 1
ATOM 1459 N N . VAL A 1 187 ? -4.721 -14.682 10.760 1.00 87.31 187 VAL A N 1
ATOM 1460 C CA . VAL A 1 187 ? -5.721 -15.291 9.863 1.00 87.31 187 VAL A CA 1
ATOM 1461 C C . VAL A 1 187 ? -6.047 -14.353 8.697 1.00 87.31 187 VAL A C 1
ATOM 1463 O O . VAL A 1 187 ? -6.116 -14.797 7.552 1.00 87.31 187 VAL A O 1
ATOM 1466 N N . GLY A 1 188 ? -6.175 -13.050 8.968 1.00 85.50 188 GLY A N 1
ATOM 1467 C CA . GLY A 1 188 ? -6.344 -12.027 7.937 1.00 85.50 188 GLY A CA 1
ATOM 1468 C C . GLY A 1 188 ? -5.188 -11.993 6.933 1.00 85.50 188 GLY A C 1
ATOM 1469 O O . GLY A 1 188 ? -5.438 -11.937 5.734 1.00 85.50 188 GLY A O 1
ATOM 1470 N N . GLN A 1 189 ? -3.935 -12.105 7.391 1.00 82.62 189 GLN A N 1
ATOM 1471 C CA . GLN A 1 189 ? -2.769 -12.169 6.498 1.00 82.62 189 GLN A CA 1
ATOM 1472 C C . GLN A 1 189 ? -2.828 -13.373 5.561 1.00 82.62 189 GLN A C 1
ATOM 1474 O O . GLN A 1 189 ? -2.623 -13.231 4.359 1.00 82.62 189 GLN A O 1
ATOM 1479 N N . ILE A 1 190 ? -3.158 -14.549 6.096 1.00 86.38 190 ILE A N 1
ATOM 1480 C CA . ILE A 1 190 ? -3.283 -15.770 5.292 1.00 86.38 190 ILE A CA 1
ATOM 1481 C C . ILE A 1 190 ? -4.382 -15.593 4.236 1.00 86.38 190 ILE A C 1
ATOM 1483 O O . ILE A 1 190 ? -4.182 -15.938 3.073 1.00 86.38 190 ILE A O 1
ATOM 1487 N N . ALA A 1 191 ? -5.515 -14.992 4.607 1.00 87.94 191 ALA A N 1
ATOM 1488 C CA . ALA A 1 191 ? -6.590 -14.701 3.663 1.00 87.94 191 ALA A CA 1
ATOM 1489 C C . ALA A 1 191 ? -6.153 -13.739 2.542 1.00 87.94 191 ALA A C 1
ATOM 1491 O O . ALA A 1 191 ? -6.554 -13.933 1.396 1.00 87.94 191 ALA A O 1
ATOM 1492 N N . ILE A 1 192 ? -5.301 -12.749 2.839 1.00 86.12 192 ILE A N 1
ATOM 1493 C CA . ILE A 1 192 ? -4.738 -11.834 1.831 1.00 86.12 192 ILE A CA 1
ATOM 1494 C C . ILE A 1 192 ? -3.849 -12.589 0.838 1.00 86.12 192 ILE A C 1
ATOM 1496 O O . ILE A 1 192 ? -4.003 -12.385 -0.364 1.00 86.12 192 ILE A O 1
ATOM 1500 N N . VAL A 1 193 ? -2.966 -13.482 1.308 1.00 84.25 193 VAL A N 1
ATOM 1501 C CA . VAL A 1 193 ? -2.115 -14.320 0.432 1.00 84.25 193 VAL A CA 1
ATOM 1502 C C . VAL A 1 193 ? -2.985 -15.132 -0.529 1.00 84.25 193 VAL A C 1
ATOM 1504 O O . VAL A 1 193 ? -2.764 -15.135 -1.740 1.00 84.25 193 VAL A O 1
ATOM 1507 N N . VAL A 1 194 ? -4.015 -15.789 0.012 1.00 87.69 194 VAL A N 1
ATOM 1508 C CA . VAL A 1 194 ? -4.957 -16.598 -0.770 1.00 87.69 194 VAL A CA 1
ATOM 1509 C C . VAL A 1 194 ? -5.692 -15.732 -1.794 1.00 87.69 194 VAL A C 1
ATOM 1511 O O . VAL A 1 194 ? -5.799 -16.113 -2.956 1.00 87.69 194 VAL A O 1
ATOM 1514 N N . LEU A 1 195 ? -6.153 -14.544 -1.402 1.00 88.00 195 LEU A N 1
ATOM 1515 C CA . LEU A 1 195 ? -6.804 -13.605 -2.314 1.00 88.00 195 LEU A CA 1
ATOM 1516 C C . LEU A 1 195 ? -5.861 -13.162 -3.444 1.00 88.00 195 LEU A C 1
ATOM 1518 O O . LEU A 1 195 ? -6.271 -13.110 -4.605 1.00 88.00 195 LEU A O 1
ATOM 1522 N N . MET A 1 196 ? -4.594 -12.898 -3.122 1.00 84.75 196 MET A N 1
ATOM 1523 C CA . MET A 1 196 ? -3.569 -12.528 -4.096 1.00 84.75 196 MET A CA 1
ATOM 1524 C C . MET A 1 196 ? -3.316 -13.620 -5.134 1.00 84.75 196 MET A C 1
ATOM 1526 O O . MET A 1 196 ? -3.182 -13.319 -6.320 1.00 84.75 196 MET A O 1
ATOM 1530 N N . TYR A 1 197 ? -3.326 -14.887 -4.717 1.00 84.56 197 TYR A N 1
ATOM 1531 C CA . TYR A 1 197 ? -3.179 -16.027 -5.622 1.00 84.56 197 TYR A CA 1
ATOM 1532 C C . TYR A 1 197 ? -4.284 -16.084 -6.696 1.00 84.56 197 TYR A C 1
ATOM 1534 O O . TYR A 1 197 ? -4.021 -16.441 -7.851 1.00 84.56 197 TYR A O 1
ATOM 1542 N N . PHE A 1 198 ? -5.515 -15.699 -6.336 1.00 86.81 198 PHE A N 1
ATOM 1543 C CA . PHE A 1 198 ? -6.657 -15.691 -7.255 1.00 86.81 198 PHE A CA 1
ATOM 1544 C C . PHE A 1 198 ? -6.720 -14.441 -8.136 1.00 86.81 198 PHE A C 1
ATOM 1546 O O . PHE A 1 198 ? -6.964 -14.555 -9.336 1.00 86.81 198 PHE A O 1
ATOM 1553 N N . VAL A 1 199 ? -6.523 -13.254 -7.556 1.00 86.88 199 VAL A N 1
ATOM 1554 C CA . VAL A 1 199 ? -6.701 -11.974 -8.263 1.00 86.88 199 VAL A CA 1
ATOM 1555 C C . VAL A 1 199 ? -5.479 -11.627 -9.112 1.00 86.88 199 VAL A C 1
ATOM 1557 O O . VAL A 1 199 ? -5.631 -11.148 -10.233 1.00 86.88 199 VAL A O 1
ATOM 1560 N N . ARG A 1 200 ? -4.274 -11.910 -8.599 1.00 84.25 200 ARG A N 1
ATOM 1561 C CA . ARG A 1 200 ? -2.972 -11.695 -9.254 1.00 84.25 200 ARG A CA 1
ATOM 1562 C C . ARG A 1 200 ? -2.649 -10.251 -9.664 1.00 84.25 200 ARG A C 1
ATOM 1564 O O . ARG A 1 200 ? -1.699 -10.040 -10.415 1.00 84.25 200 ARG A O 1
ATOM 1571 N N . ASP A 1 201 ? -3.408 -9.289 -9.145 1.00 85.12 201 ASP A N 1
ATOM 1572 C CA . ASP A 1 201 ? -3.239 -7.849 -9.341 1.00 85.12 201 ASP A CA 1
ATOM 1573 C C . ASP A 1 201 ? -3.296 -7.138 -7.989 1.00 85.12 201 ASP A C 1
ATOM 1575 O O . ASP A 1 201 ? -4.332 -7.121 -7.313 1.00 85.12 201 ASP A O 1
ATOM 1579 N N . TRP A 1 202 ? -2.182 -6.522 -7.593 1.00 84.50 202 TRP A N 1
ATOM 1580 C CA . TRP A 1 202 ? -2.053 -5.943 -6.255 1.00 84.50 202 TRP A CA 1
ATOM 1581 C C . TRP A 1 202 ? -3.013 -4.779 -5.996 1.00 84.50 202 TRP A C 1
ATOM 1583 O O . TRP A 1 202 ? -3.574 -4.685 -4.905 1.00 84.50 202 TRP A O 1
ATOM 1593 N N . ARG A 1 203 ? -3.281 -3.937 -7.002 1.00 86.94 203 ARG A N 1
ATOM 1594 C CA . ARG A 1 203 ? -4.217 -2.805 -6.879 1.00 86.94 203 ARG A CA 1
ATOM 1595 C C . ARG A 1 203 ? -5.654 -3.271 -6.660 1.00 86.94 203 ARG A C 1
ATOM 1597 O O . ARG A 1 203 ? -6.361 -2.714 -5.825 1.00 86.94 203 ARG A O 1
ATOM 1604 N N . ILE A 1 204 ? -6.077 -4.331 -7.354 1.00 88.81 204 ILE A N 1
ATOM 1605 C CA . ILE A 1 204 ? -7.418 -4.908 -7.182 1.00 88.81 204 ILE A CA 1
ATOM 1606 C C . ILE A 1 204 ? -7.563 -5.490 -5.777 1.00 88.81 204 ILE A C 1
ATOM 1608 O O . ILE A 1 204 ? -8.571 -5.244 -5.113 1.00 88.81 204 ILE A O 1
ATOM 1612 N N . VAL A 1 205 ? -6.539 -6.195 -5.288 1.00 88.38 205 VAL A N 1
ATOM 1613 C CA . VAL A 1 205 ? -6.515 -6.676 -3.902 1.00 88.38 205 VAL A CA 1
ATOM 1614 C C . VAL A 1 205 ? -6.642 -5.509 -2.919 1.00 88.38 205 VAL A C 1
ATOM 1616 O O . VAL A 1 205 ? -7.470 -5.583 -2.013 1.00 88.38 205 VAL A O 1
ATOM 1619 N N . GLN A 1 206 ? -5.930 -4.398 -3.130 1.00 87.19 206 GLN A N 1
ATOM 1620 C CA . GLN A 1 206 ? -6.061 -3.202 -2.287 1.00 87.19 206 GLN A CA 1
ATOM 1621 C C . GLN A 1 206 ? -7.480 -2.608 -2.302 1.00 87.19 206 GLN A C 1
ATOM 1623 O O . GLN A 1 206 ? -8.008 -2.260 -1.243 1.00 87.19 206 GLN A O 1
ATOM 1628 N N . TYR A 1 207 ? -8.152 -2.551 -3.457 1.00 89.75 207 TYR A N 1
ATOM 1629 C CA . TYR A 1 207 ? -9.548 -2.099 -3.521 1.00 89.75 207 TYR A CA 1
ATOM 1630 C C . TYR A 1 207 ? -10.500 -3.024 -2.756 1.00 89.75 207 TYR A C 1
ATOM 1632 O O . TYR A 1 207 ? -11.374 -2.542 -2.032 1.00 89.75 207 TYR A O 1
ATOM 1640 N N . ILE A 1 208 ? -10.315 -4.343 -2.860 1.00 90.62 208 ILE A N 1
ATOM 1641 C CA . ILE A 1 208 ? -11.116 -5.319 -2.108 1.00 90.62 208 ILE A CA 1
ATOM 1642 C C . ILE A 1 208 ? -10.910 -5.120 -0.601 1.00 90.62 208 ILE A C 1
ATOM 1644 O O . ILE A 1 208 ? -11.887 -5.034 0.145 1.00 90.62 208 ILE A O 1
ATOM 1648 N N . LEU A 1 209 ? -9.659 -4.979 -0.155 1.00 87.06 209 LEU A N 1
ATOM 1649 C CA . LEU A 1 209 ? -9.332 -4.751 1.256 1.00 87.06 209 LEU A CA 1
ATOM 1650 C C . LEU A 1 209 ? -9.914 -3.439 1.776 1.00 87.06 209 LEU A C 1
ATOM 1652 O O . LEU A 1 209 ? -10.476 -3.404 2.870 1.00 87.06 209 LEU A O 1
ATOM 1656 N N . THR A 1 210 ? -9.861 -2.385 0.966 1.00 88.81 210 THR A N 1
ATOM 1657 C CA . THR A 1 210 ? -10.512 -1.110 1.276 1.00 88.81 210 THR A CA 1
ATOM 1658 C C . THR A 1 210 ? -12.016 -1.283 1.473 1.00 88.81 210 THR A C 1
ATOM 1660 O O . THR A 1 210 ? -12.579 -0.781 2.446 1.00 88.81 210 THR A O 1
ATOM 1663 N N . GLY A 1 211 ? -12.677 -2.019 0.575 1.00 90.31 211 GLY A N 1
ATOM 1664 C CA . GLY A 1 211 ? -14.106 -2.307 0.675 1.00 90.31 211 GLY A CA 1
ATOM 1665 C C . GLY A 1 211 ? -14.456 -3.085 1.945 1.00 90.31 211 GLY A C 1
ATOM 1666 O O . GLY A 1 211 ? -15.393 -2.723 2.656 1.00 90.31 211 GLY A O 1
ATOM 1667 N N . MET A 1 212 ? -13.664 -4.106 2.287 1.00 88.75 212 MET A N 1
ATOM 1668 C CA . MET A 1 212 ? -13.827 -4.861 3.536 1.00 88.75 212 MET A CA 1
ATOM 1669 C C . MET A 1 212 ? -13.646 -3.963 4.769 1.00 88.75 212 MET A C 1
ATOM 1671 O O . MET A 1 212 ? -14.447 -4.026 5.705 1.00 88.75 212 MET A O 1
ATOM 1675 N N . GLN A 1 213 ? -12.644 -3.081 4.753 1.00 84.88 213 GLN A N 1
ATOM 1676 C CA . GLN A 1 213 ? -12.394 -2.123 5.829 1.00 84.88 213 GLN A CA 1
ATOM 1677 C C . GLN A 1 213 ? -13.539 -1.109 5.973 1.00 84.88 213 GLN A C 1
ATOM 1679 O O . GLN A 1 213 ? -13.929 -0.779 7.094 1.00 84.88 213 GLN A O 1
ATOM 1684 N N . ALA A 1 214 ? -14.135 -0.658 4.866 1.00 89.31 214 ALA A N 1
ATOM 1685 C CA . ALA A 1 214 ? -15.284 0.245 4.887 1.00 89.31 214 ALA A CA 1
ATOM 1686 C C . ALA A 1 214 ? -16.501 -0.382 5.592 1.00 89.31 214 ALA A C 1
ATOM 1688 O O . ALA A 1 214 ? -17.185 0.291 6.365 1.00 89.31 214 ALA A O 1
ATOM 1689 N N . VAL A 1 215 ? -16.744 -1.685 5.403 1.00 89.56 215 VAL A N 1
ATOM 1690 C CA . VAL A 1 215 ? -17.811 -2.411 6.119 1.00 89.56 215 VAL A CA 1
ATOM 1691 C C . VAL A 1 215 ? -17.549 -2.420 7.629 1.00 89.56 215 VAL A C 1
ATOM 1693 O O . VAL A 1 215 ? -18.452 -2.137 8.421 1.00 89.56 215 VAL A O 1
ATOM 1696 N N . VAL A 1 216 ? -16.306 -2.688 8.040 1.00 84.19 216 VAL A N 1
ATOM 1697 C CA . VAL A 1 216 ? -15.904 -2.650 9.456 1.00 84.19 216 VAL A CA 1
ATOM 1698 C C . VAL A 1 216 ? -16.058 -1.241 10.033 1.00 84.19 216 VAL A C 1
ATOM 1700 O O . VAL A 1 216 ? -16.540 -1.084 11.155 1.00 84.19 216 VAL A O 1
ATOM 1703 N N . PHE A 1 217 ? -15.717 -0.207 9.265 1.00 85.88 217 PHE A N 1
ATOM 1704 C CA . PHE A 1 217 ? -15.889 1.185 9.668 1.00 85.88 217 PHE A CA 1
ATOM 1705 C C . PHE A 1 217 ? -17.359 1.530 9.964 1.00 85.88 217 PHE A C 1
ATOM 1707 O O . PHE A 1 217 ? -17.660 2.080 11.028 1.00 85.88 217 PHE A O 1
ATOM 1714 N N . VAL A 1 218 ? -18.285 1.134 9.081 1.00 87.50 218 VAL A N 1
ATOM 1715 C CA . VAL A 1 218 ? -19.732 1.317 9.300 1.00 87.50 218 VAL A CA 1
ATOM 1716 C C . VAL A 1 218 ? -20.184 0.618 10.586 1.00 87.50 218 VAL A C 1
ATOM 1718 O O . VAL A 1 218 ? -20.947 1.191 11.367 1.00 87.50 218 VAL A O 1
ATOM 1721 N N . TYR A 1 219 ? -19.665 -0.583 10.858 1.00 85.56 219 TYR A N 1
ATOM 1722 C CA . TYR A 1 219 ? -19.960 -1.313 12.091 1.00 85.56 219 TYR A CA 1
ATOM 1723 C C . TYR A 1 219 ? -19.433 -0.595 13.348 1.00 85.56 219 TYR A C 1
ATOM 1725 O O . TYR A 1 219 ? -20.176 -0.432 14.318 1.00 85.56 219 TYR A O 1
ATOM 1733 N N . ILE A 1 220 ? -18.186 -0.104 13.333 1.00 83.19 220 ILE A N 1
ATOM 1734 C CA . ILE A 1 220 ? -17.569 0.614 14.466 1.00 83.19 220 ILE A CA 1
ATOM 1735 C C . ILE A 1 220 ? -18.348 1.887 14.817 1.00 83.19 220 ILE A C 1
ATOM 1737 O O . ILE A 1 220 ? -18.434 2.255 15.992 1.00 83.19 220 ILE A O 1
ATOM 1741 N N . TRP A 1 221 ? -18.957 2.557 13.834 1.00 83.75 221 TRP A N 1
ATOM 1742 C CA . TRP A 1 221 ? -19.744 3.767 14.083 1.00 83.75 221 TRP A CA 1
ATOM 1743 C C . TRP A 1 221 ? -20.939 3.531 15.019 1.00 83.75 221 TRP A C 1
ATOM 1745 O O . TRP A 1 221 ? -21.301 4.413 15.810 1.00 83.75 221 TRP A O 1
ATOM 1755 N N . TRP A 1 222 ? -21.499 2.319 14.970 1.00 82.75 222 TRP A N 1
ATOM 1756 C CA . TRP A 1 222 ? -22.664 1.901 15.749 1.00 82.75 222 TRP A CA 1
ATOM 1757 C C . TRP A 1 222 ? -22.336 1.440 17.174 1.00 82.75 222 TRP A C 1
ATOM 1759 O O . TRP A 1 222 ? -23.245 1.297 17.996 1.00 82.75 222 TRP A O 1
ATOM 1769 N N . ILE A 1 223 ? -21.058 1.205 17.488 1.00 79.69 223 ILE A N 1
ATOM 1770 C CA . ILE A 1 223 ? -20.642 0.695 18.797 1.00 79.69 223 ILE A CA 1
ATOM 1771 C C . ILE A 1 223 ? -20.742 1.821 19.844 1.00 79.69 223 ILE A C 1
ATOM 1773 O O . ILE A 1 223 ? -20.112 2.873 19.682 1.00 79.69 223 ILE A O 1
ATOM 1777 N N . PRO A 1 224 ? -21.516 1.628 20.931 1.00 75.50 224 PRO A N 1
ATOM 1778 C CA . PRO A 1 224 ? -21.589 2.599 22.015 1.00 75.50 224 PRO A CA 1
ATOM 1779 C C . PRO A 1 224 ? -20.271 2.656 22.800 1.00 75.50 224 PRO A C 1
ATOM 1781 O O . PRO A 1 224 ? -19.526 1.679 22.879 1.00 75.50 224 PRO A O 1
ATOM 1784 N N . GLU A 1 225 ? -19.994 3.806 23.415 1.00 78.81 225 GLU A N 1
ATOM 1785 C CA . GLU A 1 225 ? -18.850 3.971 24.319 1.00 78.81 225 GLU A CA 1
ATOM 1786 C C . GLU A 1 225 ? -18.944 2.985 25.495 1.00 78.81 225 GLU A C 1
ATOM 1788 O O . GLU A 1 225 ? -20.036 2.609 25.932 1.00 78.81 225 GLU A O 1
ATOM 1793 N N . SER A 1 226 ? -17.801 2.552 26.031 1.00 75.88 226 SER A N 1
ATOM 1794 C CA . SER A 1 226 ? -17.823 1.628 27.166 1.00 75.88 226 SER A CA 1
ATOM 1795 C C . SER A 1 226 ? -18.430 2.301 28.407 1.00 75.88 226 SER A C 1
ATOM 1797 O O . SER A 1 226 ? -17.980 3.367 28.829 1.00 75.88 226 SER A O 1
ATOM 1799 N N . ALA A 1 227 ? -19.419 1.651 29.033 1.00 74.06 227 ALA A N 1
ATOM 1800 C CA . ALA A 1 227 ? -20.064 2.163 30.249 1.00 74.06 227 ALA A CA 1
ATOM 1801 C C . ALA A 1 227 ? -19.047 2.437 31.371 1.00 74.06 227 ALA A C 1
ATOM 1803 O O . ALA A 1 227 ? -19.178 3.404 32.110 1.00 74.06 227 ALA A O 1
ATOM 1804 N N . ARG A 1 228 ? -17.981 1.629 31.450 1.00 74.81 228 ARG A N 1
ATOM 1805 C CA . ARG A 1 228 ? -16.880 1.821 32.400 1.00 74.81 228 ARG A CA 1
ATOM 1806 C C . ARG A 1 228 ? -16.167 3.162 32.211 1.00 74.81 228 ARG A C 1
ATOM 1808 O O . ARG A 1 228 ? -15.990 3.877 33.188 1.00 74.81 228 ARG A O 1
ATOM 1815 N N . TRP A 1 229 ? -15.776 3.504 30.984 1.00 76.81 229 TRP A N 1
ATOM 1816 C CA . TRP A 1 229 ? -15.097 4.775 30.717 1.00 76.81 229 TRP A CA 1
ATOM 1817 C C . TRP A 1 229 ? -16.010 5.972 31.013 1.00 76.81 229 TRP A C 1
ATOM 1819 O O . TRP A 1 229 ? -15.560 6.974 31.565 1.00 76.81 229 TRP A O 1
ATOM 1829 N N . LEU A 1 230 ? -17.309 5.849 30.713 1.00 77.69 230 LEU A N 1
ATOM 1830 C CA . LEU A 1 230 ? -18.297 6.878 31.051 1.00 77.69 230 LEU A CA 1
ATOM 1831 C C . LEU A 1 230 ? -18.409 7.091 32.569 1.00 77.69 230 LEU A C 1
ATOM 1833 O O . LEU A 1 230 ? -18.439 8.238 33.008 1.00 77.69 230 LEU A O 1
ATOM 1837 N N . LEU A 1 231 ? -18.394 6.016 33.367 1.00 78.19 231 LEU A N 1
ATOM 1838 C CA . LEU A 1 231 ? -18.356 6.102 34.834 1.00 78.19 231 LEU A CA 1
ATOM 1839 C C . LEU A 1 231 ? -17.054 6.744 35.342 1.00 78.19 231 LEU A C 1
ATOM 1841 O O . LEU A 1 231 ? -17.107 7.612 36.208 1.00 78.19 231 LEU A O 1
ATOM 1845 N N . GLU A 1 232 ? -15.900 6.368 34.781 1.00 75.38 232 GLU A N 1
ATOM 1846 C CA . GLU A 1 232 ? -14.586 6.933 35.142 1.00 75.38 232 GLU A CA 1
ATOM 1847 C C . GLU A 1 232 ? -14.482 8.437 34.810 1.00 75.38 232 GLU A C 1
ATOM 1849 O O . GLU A 1 232 ? -13.807 9.181 35.519 1.00 75.38 232 GLU A O 1
ATOM 1854 N N . LYS A 1 233 ? -15.187 8.913 33.773 1.00 77.88 233 LYS A N 1
ATOM 1855 C CA . LYS A 1 233 ? -15.279 10.338 33.400 1.00 77.88 233 LYS A CA 1
ATOM 1856 C C . LYS A 1 233 ? -16.409 11.108 34.094 1.00 77.88 233 LYS A C 1
ATOM 1858 O O . LYS A 1 233 ? -16.592 12.286 33.799 1.00 77.88 233 LYS A O 1
ATOM 1863 N N . GLY A 1 234 ? -17.182 10.466 34.970 1.00 78.44 234 GLY A N 1
ATOM 1864 C CA . GLY A 1 234 ? -18.299 11.099 35.679 1.00 78.44 234 GLY A CA 1
ATOM 1865 C C . GLY A 1 234 ? -19.562 11.328 34.834 1.00 78.44 234 GLY A C 1
ATOM 1866 O O . GLY A 1 234 ? -20.472 12.033 35.265 1.00 78.44 234 GLY A O 1
ATOM 1867 N N . ARG A 1 235 ? -19.664 10.723 33.642 1.00 81.25 235 ARG A N 1
ATOM 1868 C CA . ARG A 1 235 ? -20.847 10.782 32.758 1.00 81.25 235 ARG A CA 1
ATOM 1869 C C . ARG A 1 235 ? -21.845 9.676 33.120 1.00 81.25 235 ARG A C 1
ATOM 1871 O O . ARG A 1 235 ? -22.077 8.741 32.354 1.00 81.25 235 ARG A O 1
ATOM 1878 N N . PHE A 1 236 ? -22.415 9.769 34.320 1.00 79.25 236 PHE A N 1
ATOM 1879 C CA . PHE A 1 236 ? -23.243 8.707 34.907 1.00 79.25 236 PHE A CA 1
ATOM 1880 C C . PHE A 1 236 ? -24.570 8.467 34.178 1.00 79.25 236 PHE A C 1
ATOM 1882 O O . PHE A 1 236 ? -24.998 7.322 34.074 1.00 79.25 236 PHE A O 1
ATOM 1889 N N . GLU A 1 237 ? -25.218 9.511 33.658 1.00 81.69 237 GLU A N 1
ATOM 1890 C CA . GLU A 1 237 ? -26.509 9.372 32.966 1.00 81.69 237 GLU A CA 1
ATOM 1891 C C . GLU A 1 237 ? -26.390 8.492 31.716 1.00 81.69 237 GLU A C 1
ATOM 1893 O O . GLU A 1 237 ? -27.120 7.511 31.572 1.00 81.69 237 GLU A O 1
ATOM 1898 N N . GLU A 1 238 ? -25.396 8.771 30.871 1.00 81.94 238 GLU A N 1
ATOM 1899 C CA . GLU A 1 238 ? -25.116 7.983 29.665 1.00 81.94 238 GLU A CA 1
ATOM 1900 C C . GLU A 1 238 ? -24.675 6.553 30.000 1.00 81.94 238 GLU A C 1
ATOM 1902 O O . GLU A 1 238 ? -25.084 5.592 29.342 1.00 81.94 238 GLU A O 1
ATOM 1907 N N . ALA A 1 239 ? -23.865 6.388 31.052 1.00 81.69 239 ALA A N 1
ATOM 1908 C CA . ALA A 1 239 ? -23.463 5.067 31.524 1.00 81.69 239 ALA A CA 1
ATOM 1909 C C . ALA A 1 239 ? -24.680 4.237 31.967 1.00 81.69 239 ALA A C 1
ATOM 1911 O O . ALA A 1 239 ? -24.800 3.066 31.599 1.00 81.69 239 ALA A O 1
ATOM 1912 N N . ASN A 1 240 ? -25.605 4.850 32.712 1.00 82.31 240 ASN A N 1
ATOM 1913 C CA . ASN A 1 240 ? -26.820 4.204 33.202 1.00 82.31 240 ASN A CA 1
ATOM 1914 C C . ASN A 1 240 ? -27.763 3.820 32.058 1.00 82.31 240 ASN A C 1
ATOM 1916 O O . ASN A 1 240 ? -28.358 2.741 32.095 1.00 82.31 240 ASN A O 1
ATOM 1920 N N . GLU A 1 241 ? -27.876 4.651 31.019 1.00 85.12 241 GLU A N 1
ATOM 1921 C CA . GLU A 1 241 ? -28.659 4.326 29.824 1.00 85.12 241 GLU A CA 1
ATOM 1922 C C . GLU A 1 241 ? -28.116 3.073 29.119 1.00 85.12 241 GLU A C 1
ATOM 1924 O O . GLU A 1 241 ? -28.873 2.138 28.831 1.00 85.12 241 GLU A O 1
ATOM 1929 N N . ILE A 1 242 ? -26.796 3.005 28.910 1.00 83.75 242 ILE A N 1
ATOM 1930 C CA . ILE A 1 242 ? -26.141 1.840 28.297 1.00 83.75 242 ILE A CA 1
ATOM 1931 C C . ILE A 1 242 ? -26.330 0.592 29.166 1.00 83.75 242 ILE A C 1
ATOM 1933 O O . ILE A 1 242 ? -26.709 -0.462 28.649 1.00 83.75 242 ILE A O 1
ATOM 1937 N N . ILE A 1 243 ? -26.130 0.702 30.483 1.00 82.19 243 ILE A N 1
ATOM 1938 C CA . ILE A 1 243 ? -26.307 -0.413 31.424 1.00 82.19 243 ILE A CA 1
ATOM 1939 C C . ILE A 1 243 ? -27.751 -0.926 31.391 1.00 82.19 243 ILE A C 1
ATOM 1941 O O . ILE A 1 243 ? -27.963 -2.134 31.275 1.00 82.19 243 ILE A O 1
ATOM 1945 N N . ARG A 1 244 ? -28.751 -0.035 31.408 1.00 82.00 244 ARG A N 1
ATOM 1946 C CA . ARG A 1 244 ? -30.172 -0.409 31.299 1.00 82.00 244 ARG A CA 1
ATOM 1947 C C . ARG A 1 244 ? -30.490 -1.075 29.961 1.00 82.00 244 ARG A C 1
ATOM 1949 O O . ARG A 1 244 ? -31.257 -2.037 29.930 1.00 82.00 244 ARG A O 1
ATOM 1956 N N . ARG A 1 245 ? -29.898 -0.608 28.857 1.00 82.50 245 ARG A N 1
ATOM 1957 C CA . ARG A 1 245 ? -30.067 -1.217 27.528 1.00 82.50 245 ARG A CA 1
ATOM 1958 C C . ARG A 1 245 ? -29.528 -2.645 27.497 1.00 82.50 245 ARG A C 1
ATOM 1960 O O . ARG A 1 245 ? -30.234 -3.552 27.064 1.00 82.50 245 ARG A O 1
ATOM 1967 N N . VAL A 1 246 ? -28.319 -2.855 28.017 1.00 82.62 246 VAL A N 1
ATOM 1968 C CA . VAL A 1 246 ? -27.690 -4.183 28.114 1.00 82.62 246 VAL A CA 1
ATOM 1969 C C . VAL A 1 246 ? -28.469 -5.097 29.065 1.00 82.62 246 VAL A C 1
ATOM 1971 O O . VAL A 1 246 ? -28.674 -6.269 28.764 1.00 82.62 246 VAL A O 1
ATOM 1974 N N . ALA A 1 247 ? -28.964 -4.567 30.183 1.00 82.12 247 ALA A N 1
ATOM 1975 C CA . ALA A 1 247 ? -29.773 -5.306 31.147 1.00 82.12 247 ALA A CA 1
ATOM 1976 C C . ALA A 1 247 ? -31.103 -5.795 30.549 1.00 82.12 247 ALA A C 1
ATOM 1978 O O . ALA A 1 247 ? -31.459 -6.961 30.722 1.00 82.12 247 ALA A O 1
ATOM 1979 N N . LYS A 1 248 ? -31.779 -4.949 29.754 1.00 84.12 248 LYS A N 1
ATOM 1980 C CA . LYS A 1 248 ? -32.977 -5.333 28.987 1.00 84.12 248 LYS A CA 1
ATOM 1981 C C . LYS A 1 248 ? -32.689 -6.464 27.998 1.00 84.12 248 LYS A C 1
ATOM 1983 O O . LYS A 1 248 ? -33.447 -7.429 27.959 1.00 84.12 248 LYS A O 1
ATOM 1988 N N . VAL A 1 249 ? -31.587 -6.379 27.246 1.00 84.81 249 VAL A N 1
ATOM 1989 C CA . VAL A 1 249 ? -31.165 -7.442 26.309 1.00 84.81 249 VAL A CA 1
ATOM 1990 C C . VAL A 1 249 ? -30.862 -8.746 27.055 1.00 84.81 249 VAL A C 1
ATOM 1992 O O . VAL A 1 249 ? -31.299 -9.815 26.636 1.00 84.81 249 VAL A O 1
ATOM 1995 N N . ASN A 1 250 ? -30.198 -8.655 28.209 1.00 84.69 250 ASN A N 1
ATOM 1996 C CA . ASN A 1 250 ? -29.857 -9.800 29.055 1.00 84.69 250 ASN A CA 1
ATOM 1997 C C . ASN A 1 250 ? -31.009 -10.285 29.955 1.00 84.69 250 ASN A C 1
ATOM 1999 O O . ASN A 1 250 ? -30.791 -11.175 30.778 1.00 84.69 250 ASN A O 1
ATOM 2003 N N . LYS A 1 251 ? -32.218 -9.716 29.826 1.00 84.69 251 LYS A N 1
ATOM 2004 C CA . LYS A 1 251 ? -33.403 -10.026 30.650 1.00 84.69 251 LYS A CA 1
ATOM 2005 C C . LYS A 1 251 ? -33.132 -9.974 32.162 1.00 84.69 251 LYS A C 1
ATOM 2007 O O . LYS A 1 251 ? -33.710 -10.740 32.930 1.00 84.69 251 LYS A O 1
ATOM 2012 N N . ARG A 1 252 ? -32.246 -9.078 32.600 1.00 78.44 252 ARG A N 1
ATOM 2013 C CA . ARG A 1 252 ? -31.960 -8.827 34.019 1.00 78.44 252 ARG A CA 1
ATOM 2014 C C . ARG A 1 252 ? -32.432 -7.427 34.385 1.00 78.44 252 ARG A C 1
ATOM 2016 O O . ARG A 1 252 ? -32.252 -6.491 33.614 1.00 78.44 252 ARG A O 1
ATOM 2023 N N . SER A 1 253 ? -33.019 -7.273 35.564 1.00 72.06 253 SER A N 1
ATOM 2024 C CA . SER A 1 253 ? -33.294 -5.960 36.145 1.00 72.06 253 SER A CA 1
ATOM 2025 C C . SER A 1 253 ? -32.065 -5.490 36.915 1.00 72.06 253 SER A C 1
ATOM 2027 O O . SER A 1 253 ? -31.548 -6.219 37.762 1.00 72.06 253 SER A O 1
ATOM 2029 N N . VAL A 1 254 ? -31.588 -4.284 36.620 1.00 72.75 254 VAL A N 1
ATOM 2030 C CA . VAL A 1 254 ? -30.559 -3.630 37.434 1.00 72.75 254 VAL A CA 1
ATOM 2031 C C . VAL A 1 254 ? -31.284 -2.917 38.580 1.00 72.75 254 VAL A C 1
ATOM 2033 O O . VAL A 1 254 ? -32.241 -2.201 38.298 1.00 72.75 254 VAL A O 1
ATOM 2036 N N . PRO A 1 255 ? -30.911 -3.152 39.851 1.00 75.00 255 PRO A N 1
ATOM 2037 C CA . PRO A 1 255 ? -31.507 -2.441 40.973 1.00 75.00 255 PRO A CA 1
ATOM 2038 C C . PRO A 1 255 ? -31.044 -0.982 40.978 1.00 75.00 255 PRO A C 1
ATOM 2040 O O . PRO A 1 255 ? -29.846 -0.708 40.882 1.00 75.00 255 PRO A O 1
ATOM 2043 N N . GLU A 1 256 ? -31.983 -0.050 41.142 1.00 73.12 256 GLU A N 1
ATOM 2044 C CA . GLU A 1 256 ? -31.690 1.386 41.029 1.00 73.12 256 GLU A CA 1
ATOM 2045 C C . GLU A 1 256 ? -30.828 1.906 42.178 1.00 73.12 256 GLU A C 1
ATOM 2047 O O . GLU A 1 256 ? -30.024 2.817 41.985 1.00 73.12 256 GLU A O 1
ATOM 2052 N N . ASP A 1 257 ? -30.874 1.232 43.325 1.00 68.12 257 ASP A N 1
ATOM 2053 C CA . ASP A 1 257 ? -29.971 1.479 44.448 1.00 68.12 257 ASP A CA 1
ATOM 2054 C C . ASP A 1 257 ? -28.506 1.247 44.069 1.00 68.12 257 ASP A C 1
ATOM 2056 O O . ASP A 1 257 ? -27.623 1.951 44.552 1.00 68.12 257 ASP A O 1
ATOM 2060 N N . LEU A 1 258 ? -28.233 0.304 43.162 1.00 71.44 258 LEU A N 1
ATOM 2061 C CA . LEU A 1 258 ? -26.880 -0.019 42.713 1.00 71.44 258 LEU A CA 1
ATOM 2062 C C . LEU A 1 258 ? -26.334 1.047 41.752 1.00 71.44 258 LEU A C 1
ATOM 2064 O O . LEU A 1 258 ? -25.148 1.373 41.802 1.00 71.44 258 LEU A O 1
ATOM 2068 N N . LEU A 1 259 ? -27.203 1.635 40.923 1.00 71.94 259 LEU A N 1
ATOM 2069 C CA . LEU A 1 259 ? -26.854 2.766 40.055 1.00 71.94 259 LEU A CA 1
ATOM 2070 C C . LEU A 1 259 ? -26.628 4.051 40.870 1.00 71.94 259 LEU A C 1
ATOM 2072 O O . LEU A 1 259 ? -25.708 4.816 40.576 1.00 71.94 259 LEU A O 1
ATOM 2076 N N . LEU A 1 260 ? -27.422 4.263 41.925 1.00 68.56 260 LEU A N 1
ATOM 2077 C CA . LEU A 1 260 ? -27.267 5.383 42.860 1.00 68.56 260 LEU A CA 1
ATOM 2078 C C . LEU A 1 260 ? -26.048 5.221 43.786 1.00 68.56 260 LEU A C 1
ATOM 2080 O O . LEU A 1 260 ? -25.397 6.206 44.131 1.00 68.56 260 LEU A O 1
ATOM 2084 N N . LEU A 1 261 ? -25.698 3.992 44.176 1.00 68.25 261 LEU A N 1
ATOM 2085 C CA . LEU A 1 261 ? -24.460 3.691 44.906 1.00 68.25 261 LEU A CA 1
ATOM 2086 C C . LEU A 1 261 ? -23.225 3.922 44.035 1.00 68.25 261 LEU A C 1
ATOM 2088 O O . LEU A 1 261 ? -22.255 4.517 44.501 1.00 68.25 261 LEU A O 1
ATOM 2092 N N . ALA A 1 262 ? -23.268 3.501 42.768 1.00 68.31 262 ALA A N 1
ATOM 2093 C CA . ALA A 1 262 ? -22.175 3.721 41.828 1.00 68.31 262 ALA A CA 1
ATOM 2094 C C . ALA A 1 262 ? -21.904 5.218 41.609 1.00 68.31 262 ALA A C 1
ATOM 2096 O O . ALA A 1 262 ? -20.745 5.628 41.620 1.00 68.31 262 ALA A O 1
ATOM 2097 N N . SER A 1 263 ? -22.945 6.053 41.495 1.00 66.25 263 SER A N 1
ATOM 2098 C CA . SER A 1 263 ? -22.750 7.504 41.407 1.00 66.25 263 SER A CA 1
ATOM 2099 C C . SER A 1 263 ? -22.179 8.085 42.706 1.00 66.25 263 SER A C 1
ATOM 2101 O O . SER A 1 263 ? -21.216 8.844 42.659 1.00 66.25 263 SER A O 1
ATOM 2103 N N . ARG A 1 264 ? -22.680 7.677 43.880 1.00 65.50 264 ARG A N 1
ATOM 2104 C CA . ARG A 1 264 ? -22.222 8.205 45.181 1.00 65.50 264 ARG A CA 1
ATOM 2105 C C . ARG A 1 264 ? -20.798 7.801 45.576 1.00 65.50 264 ARG A C 1
ATOM 2107 O O . ARG A 1 264 ? -20.119 8.599 46.212 1.00 65.50 264 ARG A O 1
ATOM 2114 N N . ILE A 1 265 ? -20.344 6.595 45.229 1.00 65.25 265 ILE A N 1
ATOM 2115 C CA . ILE A 1 265 ? -19.006 6.089 45.597 1.00 65.25 265 ILE A CA 1
ATOM 2116 C C . ILE A 1 265 ? -17.921 6.600 44.636 1.00 65.25 265 ILE A C 1
ATOM 2118 O O . ILE A 1 265 ? -16.798 6.870 45.061 1.00 65.25 265 ILE A O 1
ATOM 2122 N N . ILE A 1 266 ? -18.235 6.761 43.347 1.00 61.97 266 ILE A N 1
ATOM 2123 C CA . ILE A 1 266 ? -17.238 7.133 42.327 1.00 61.97 266 ILE A CA 1
ATOM 2124 C C . ILE A 1 266 ? -16.950 8.647 42.332 1.00 61.97 266 ILE A C 1
ATOM 2126 O O . ILE A 1 266 ? -15.814 9.040 42.060 1.00 61.97 266 ILE A O 1
ATOM 2130 N N . ILE A 1 267 ? -17.919 9.496 42.715 1.00 58.97 267 ILE A N 1
ATOM 2131 C CA . ILE A 1 267 ? -17.733 10.956 42.859 1.00 58.97 267 ILE A CA 1
ATOM 2132 C C . ILE A 1 267 ? -16.527 11.310 43.758 1.00 58.97 267 ILE A C 1
ATOM 2134 O O . ILE A 1 267 ? -15.626 11.984 43.253 1.00 58.97 267 ILE A O 1
ATOM 2138 N N . PRO A 1 268 ? -16.431 10.837 45.021 1.00 51.25 268 PRO A N 1
ATOM 2139 C CA . PRO A 1 268 ? -15.299 11.167 45.891 1.00 51.25 268 PRO A CA 1
ATOM 2140 C C . PRO A 1 268 ? -13.974 10.518 45.452 1.00 51.25 268 PRO A C 1
ATOM 2142 O O . PRO A 1 268 ? -12.905 11.057 45.741 1.00 51.25 268 PRO A O 1
ATOM 2145 N N . TYR A 1 269 ? -14.017 9.391 44.729 1.00 46.34 269 TYR A N 1
ATOM 2146 C CA . TYR A 1 269 ? -12.808 8.718 44.240 1.00 46.34 269 TYR A CA 1
ATOM 2147 C C . TYR A 1 269 ? -12.175 9.455 43.046 1.00 46.34 269 TYR A C 1
ATOM 2149 O O . TYR A 1 269 ? -10.962 9.663 43.030 1.00 46.34 269 TYR A O 1
ATOM 2157 N N . SER A 1 270 ? -12.972 9.938 42.080 1.00 46.34 270 SER A N 1
ATOM 2158 C CA . SER A 1 270 ? -12.437 10.657 40.906 1.00 46.34 270 SER A CA 1
ATOM 2159 C C . SER A 1 270 ? -11.804 12.011 41.263 1.00 46.34 270 SER A C 1
ATOM 2161 O O . SER A 1 270 ? -10.797 12.392 40.669 1.00 46.34 270 SER A O 1
ATOM 2163 N N . THR A 1 271 ? -12.324 12.694 42.292 1.00 45.38 271 THR A N 1
ATOM 2164 C CA . THR A 1 271 ? -11.753 13.945 42.818 1.00 45.38 271 THR A CA 1
ATOM 2165 C C . THR A 1 271 ? -10.432 13.739 43.560 1.00 45.38 271 THR A C 1
ATOM 2167 O O . THR A 1 271 ? -9.642 14.672 43.655 1.00 45.38 271 THR A O 1
ATOM 2170 N N . SER A 1 272 ? -10.158 12.531 44.068 1.00 42.19 272 SER A N 1
ATOM 2171 C CA . SER A 1 272 ? -8.908 12.215 44.774 1.00 42.19 272 SER A CA 1
ATOM 2172 C C . SER A 1 272 ? -7.773 11.778 43.841 1.00 42.19 272 SER A C 1
ATOM 2174 O O . SER A 1 272 ? -6.611 11.896 44.224 1.00 42.19 272 SER A O 1
ATOM 2176 N N . SER A 1 273 ? -8.071 11.247 42.650 1.00 36.66 273 SER A N 1
ATOM 2177 C CA . SER A 1 273 ? -7.054 10.702 41.732 1.00 36.66 273 SER A CA 1
ATOM 2178 C C . SER A 1 273 ? -6.543 11.689 40.676 1.00 36.66 273 SER A C 1
ATOM 2180 O O . SER A 1 273 ? -5.585 11.370 39.976 1.00 36.66 273 SER A O 1
ATOM 2182 N N . TYR A 1 274 ? -7.116 12.892 40.587 1.00 36.16 274 TYR A N 1
ATOM 2183 C CA . TYR A 1 274 ? -6.581 13.988 39.775 1.00 36.16 274 TYR A CA 1
ATOM 2184 C C . TYR A 1 274 ? -6.409 15.246 40.635 1.00 36.16 274 TYR A C 1
ATOM 2186 O O . TYR A 1 274 ? -7.291 16.107 40.631 1.00 36.16 274 TYR A O 1
ATOM 2194 N N . PRO A 1 275 ? -5.289 15.407 41.365 1.00 32.03 275 PRO A N 1
ATOM 2195 C CA . PRO A 1 275 ? -4.908 16.739 41.789 1.00 32.03 275 PRO A CA 1
ATOM 2196 C C . PRO A 1 275 ? -4.646 17.550 40.517 1.00 32.03 275 PRO A C 1
ATOM 2198 O O . PRO A 1 275 ? -3.880 17.158 39.638 1.00 32.03 275 PRO A O 1
ATOM 2201 N N . SER A 1 276 ? -5.365 18.657 40.404 1.00 32.88 276 SER A N 1
ATOM 2202 C CA . SER A 1 276 ? -5.236 19.684 39.381 1.00 32.88 276 SER A CA 1
ATOM 2203 C C . SER A 1 276 ? -3.776 19.960 38.995 1.00 32.88 276 SER A C 1
ATOM 2205 O O . SER A 1 276 ? -3.071 20.671 39.711 1.00 32.88 276 SER A O 1
ATOM 2207 N N . LEU A 1 277 ? -3.343 19.514 37.811 1.00 33.19 277 LEU A N 1
ATOM 2208 C CA . LEU A 1 277 ? -2.272 20.193 37.072 1.00 33.19 277 LEU A CA 1
ATOM 2209 C C . LEU A 1 277 ? -2.855 21.477 36.462 1.00 33.19 277 LEU A C 1
ATOM 2211 O O . LEU A 1 277 ? -3.094 21.599 35.268 1.00 33.19 277 LEU A O 1
ATOM 2215 N N . SER A 1 278 ? -3.146 22.428 37.340 1.00 30.20 278 SER A N 1
ATOM 2216 C CA . SER A 1 278 ? -3.456 23.819 37.018 1.00 30.20 278 SER A CA 1
ATOM 2217 C C . SER A 1 278 ? -2.792 24.685 38.084 1.00 30.20 278 SER A C 1
ATOM 2219 O O . SER A 1 278 ? -3.470 25.391 38.821 1.00 30.20 278 SER A O 1
ATOM 2221 N N . SER A 1 279 ? -1.474 24.546 38.245 1.00 30.73 279 SER A N 1
ATOM 2222 C CA . SER A 1 279 ? -0.610 25.425 39.054 1.00 30.73 279 SER A CA 1
ATOM 2223 C C . SER A 1 279 ? 0.863 25.086 38.794 1.00 30.73 279 SER A C 1
ATOM 2225 O O . SER A 1 279 ? 1.547 24.560 39.662 1.00 30.73 279 SER A O 1
ATOM 2227 N N . ALA A 1 280 ? 1.344 25.325 37.575 1.00 27.81 280 ALA A N 1
ATOM 2228 C CA . ALA A 1 280 ? 2.777 25.449 37.291 1.00 27.81 280 ALA A CA 1
ATOM 2229 C C . ALA A 1 280 ? 2.953 26.225 35.978 1.00 27.81 280 ALA A C 1
ATOM 2231 O O . ALA A 1 280 ? 3.401 25.695 34.969 1.00 27.81 280 ALA A O 1
ATOM 2232 N N . ALA A 1 281 ? 2.495 27.477 35.988 1.00 29.73 281 ALA A N 1
ATOM 2233 C CA . ALA A 1 281 ? 3.057 28.499 35.124 1.00 29.73 281 ALA A CA 1
ATOM 2234 C C . ALA A 1 281 ? 4.184 29.155 35.926 1.00 29.73 281 ALA A C 1
ATOM 2236 O O . ALA A 1 281 ? 3.898 29.891 36.869 1.00 29.73 281 ALA A O 1
ATOM 2237 N N . PHE A 1 282 ? 5.423 28.801 35.596 1.00 31.92 282 PHE A N 1
ATOM 2238 C CA . PHE A 1 282 ? 6.625 29.628 35.684 1.00 31.92 282 PHE A CA 1
ATOM 2239 C C . PHE A 1 282 ? 7.672 29.031 34.747 1.00 31.92 282 PHE A C 1
ATOM 2241 O O . PHE A 1 282 ? 7.803 27.786 34.748 1.00 31.92 282 PHE A O 1
#

Secondary structure (DSSP, 8-state):
--HHHHH--SS-S--EEE--GGGGGT-TT--HHHHHHHHSPBPTTSSBPSSEEEPP----HHHHHHH----EEE-SS-EEE-S-SSSB-HHHHTT--GGGTTHHHHHHHHHHHHHHHHHHHHHHHHHHH-HHHHHHHHHHHHHHHHHHHHH--SHHHHHHHHHHHHHT------HHHHHHHHHHHHHHHHHHHHHHHHH-BHHHHHHHHHHHHHHHHHHHHTPPPPHHHHHHTT-HHHHHHHHHHHHHHTT-PPPHHHHHHHHHHHHHHHHHH---------

InterPro domains:
  IPR005828 Major facilitator, sugar transporter-like [PF00083] (100-164)
  IPR005828 Major facilitator, sugar transporter-like [PF00083] (182-251)